Protein AF-A0A1J3DDV9-F1 (afdb_monomer_lite)

InterPro domains:
  IPR004938 Xyloglucan fucosyltransferase [PF03254] (4-200)
  IPR004938 Xyloglucan fucosyltransferase [PTHR31889] (2-200)

Radius of gyration: 23.09 Å; chains: 1; bounding box: 53×36×63 Å

Structure (mmCIF, N/CA/C/O backbone):
data_AF-A0A1J3DDV9-F1
#
_entry.id   AF-A0A1J3DDV9-F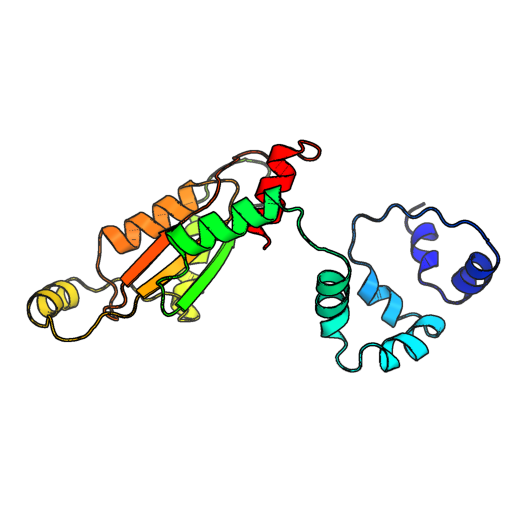1
#
loop_
_atom_site.group_PDB
_atom_site.id
_atom_site.type_symbol
_atom_site.label_atom_id
_atom_site.label_alt_id
_atom_site.label_comp_id
_atom_site.label_asym_id
_atom_site.label_entity_id
_atom_site.label_seq_id
_atom_site.pdbx_PDB_ins_code
_atom_site.Cartn_x
_atom_site.Cartn_y
_atom_site.Cartn_z
_atom_site.occupancy
_atom_site.B_iso_or_equiv
_atom_site.auth_seq_id
_atom_site.auth_comp_id
_atom_site.auth_asym_id
_atom_site.auth_atom_id
_atom_site.pdbx_PDB_model_num
ATOM 1 N N . SER A 1 1 ? 18.124 13.621 -23.750 1.00 63.47 1 SER A N 1
ATOM 2 C CA . SER A 1 1 ? 17.953 14.147 -22.378 1.00 63.47 1 SER A CA 1
ATOM 3 C C . SER A 1 1 ? 16.472 14.101 -21.987 1.00 63.47 1 SER A C 1
ATOM 5 O O . SER A 1 1 ? 15.700 14.882 -22.528 1.00 63.47 1 SER A O 1
ATOM 7 N N . ARG A 1 2 ? 16.054 13.144 -21.135 1.00 68.62 2 ARG A N 1
ATOM 8 C CA . ARG A 1 2 ? 14.674 12.778 -20.710 1.00 68.62 2 ARG A CA 1
ATOM 9 C C . ARG A 1 2 ? 13.653 12.424 -21.792 1.00 68.62 2 ARG A C 1
ATOM 11 O O . ARG A 1 2 ? 12.973 11.417 -21.635 1.00 68.62 2 ARG A O 1
ATOM 18 N N . ASP A 1 3 ? 13.518 13.206 -22.855 1.00 84.75 3 ASP A N 1
ATOM 19 C CA . ASP A 1 3 ? 12.598 12.876 -23.952 1.00 84.75 3 ASP A CA 1
ATOM 20 C C . ASP A 1 3 ? 13.176 11.795 -24.866 1.00 84.75 3 ASP A C 1
ATOM 22 O O . ASP A 1 3 ? 12.466 10.874 -25.254 1.00 84.75 3 ASP A O 1
ATOM 26 N N . GLU A 1 4 ? 14.490 11.822 -25.094 1.00 89.12 4 GLU A N 1
ATOM 27 C CA . GLU A 1 4 ? 15.205 10.728 -25.769 1.00 89.12 4 GLU A CA 1
ATOM 28 C C . GLU A 1 4 ? 15.085 9.402 -25.001 1.00 89.12 4 GLU A C 1
ATOM 30 O O . GLU A 1 4 ? 14.909 8.358 -25.614 1.00 89.12 4 GLU A O 1
ATOM 35 N N . ASP A 1 5 ? 15.087 9.428 -23.663 1.00 91.12 5 ASP A N 1
ATOM 36 C CA . ASP A 1 5 ? 14.955 8.208 -22.851 1.00 91.12 5 ASP A CA 1
ATOM 37 C C . ASP A 1 5 ? 13.562 7.570 -23.011 1.00 91.12 5 ASP A C 1
ATOM 39 O O . ASP A 1 5 ? 13.407 6.349 -22.950 1.00 91.12 5 ASP A O 1
ATOM 43 N N . LYS A 1 6 ? 12.530 8.387 -23.273 1.00 92.06 6 LYS A N 1
ATOM 44 C CA . LYS A 1 6 ? 11.162 7.909 -23.537 1.00 92.06 6 LYS A CA 1
ATOM 45 C C . LYS A 1 6 ? 11.039 7.207 -24.888 1.00 92.06 6 LYS A C 1
ATOM 47 O O . LYS A 1 6 ? 10.087 6.448 -25.067 1.00 92.06 6 LYS A O 1
ATOM 52 N N . MET A 1 7 ? 12.002 7.388 -25.796 1.00 93.75 7 MET A N 1
ATOM 53 C CA . MET A 1 7 ? 12.046 6.649 -27.061 1.00 93.75 7 MET A CA 1
ATOM 54 C C . MET A 1 7 ? 12.175 5.142 -26.831 1.00 93.75 7 MET A C 1
ATOM 56 O O . MET A 1 7 ? 11.760 4.372 -27.689 1.00 93.75 7 MET A O 1
ATOM 60 N N . PHE A 1 8 ? 12.605 4.700 -25.639 1.00 93.38 8 PHE A N 1
ATOM 61 C CA . PHE A 1 8 ? 12.508 3.300 -25.218 1.00 93.38 8 PHE A CA 1
ATOM 62 C C . PHE A 1 8 ? 11.114 2.703 -25.471 1.00 93.38 8 PHE A C 1
ATOM 64 O O . PHE A 1 8 ? 11.001 1.546 -25.853 1.00 93.38 8 PHE A O 1
ATOM 71 N N . PHE A 1 9 ? 10.030 3.463 -25.311 1.00 93.56 9 PHE A N 1
ATOM 72 C CA . PHE A 1 9 ? 8.678 2.931 -25.513 1.00 93.56 9 PHE A CA 1
ATOM 73 C C . PHE A 1 9 ? 8.248 2.874 -26.986 1.00 93.56 9 PHE A C 1
ATOM 75 O O . PHE A 1 9 ? 7.188 2.324 -27.286 1.00 93.56 9 PHE A O 1
ATOM 82 N N . CYS A 1 10 ? 9.053 3.383 -27.921 1.00 93.38 10 CYS A N 1
ATOM 83 C CA . CYS A 1 10 ? 8.751 3.395 -29.347 1.00 93.38 10 CYS A CA 1
ATOM 84 C C . CYS A 1 10 ? 9.171 2.088 -30.039 1.00 93.38 10 CYS A C 1
ATOM 86 O O . CYS A 1 10 ? 10.224 1.513 -29.773 1.00 93.38 10 CYS A O 1
ATOM 88 N N . GLN A 1 11 ? 8.356 1.623 -30.990 1.00 92.62 11 GLN A N 1
ATOM 89 C CA . GLN A 1 11 ? 8.608 0.383 -31.737 1.00 92.62 11 GLN A CA 1
ATOM 90 C C . GLN A 1 11 ? 9.930 0.409 -32.527 1.00 92.62 11 GLN A C 1
ATOM 92 O O . GLN A 1 11 ? 10.633 -0.602 -32.607 1.00 92.62 11 GLN A O 1
ATOM 97 N N . ARG A 1 12 ? 10.272 1.565 -33.112 1.00 92.69 12 ARG A N 1
ATOM 98 C CA . ARG A 1 12 ? 11.500 1.745 -33.899 1.00 92.69 12 ARG A CA 1
ATOM 99 C C . ARG A 1 12 ? 12.739 1.495 -33.042 1.00 92.69 12 ARG A C 1
ATOM 101 O O . ARG A 1 12 ? 13.601 0.714 -33.429 1.00 92.69 12 ARG A O 1
ATOM 108 N N . ASP A 1 13 ? 12.795 2.124 -31.880 1.00 93.44 13 ASP A N 1
ATOM 109 C CA . ASP A 1 13 ? 13.915 2.044 -30.950 1.00 93.44 13 ASP A CA 1
ATOM 110 C C . ASP A 1 13 ? 14.010 0.659 -30.307 1.00 93.44 13 ASP A C 1
ATOM 112 O O . ASP A 1 13 ? 15.106 0.115 -30.204 1.00 93.44 13 ASP A O 1
ATOM 116 N N . GLN A 1 14 ? 12.876 0.016 -30.001 1.00 93.94 14 GLN A N 1
ATOM 117 C CA . GLN A 1 14 ? 12.863 -1.382 -29.550 1.00 93.94 14 GLN A CA 1
ATOM 118 C C . GLN A 1 14 ? 13.528 -2.333 -30.554 1.00 93.94 14 GLN A C 1
ATOM 120 O O . GLN A 1 14 ? 14.259 -3.231 -30.153 1.00 93.94 14 GLN A O 1
ATOM 125 N N . SER A 1 15 ? 13.379 -2.088 -31.859 1.00 92.50 15 SER A N 1
ATOM 126 C CA . SER A 1 15 ? 14.035 -2.896 -32.903 1.00 92.50 15 SER A CA 1
ATOM 127 C C . SER A 1 15 ? 15.562 -2.715 -32.950 1.00 92.50 15 SER A C 1
ATOM 129 O O . SER A 1 15 ? 16.274 -3.552 -33.509 1.00 92.50 15 SER A O 1
ATOM 131 N N . LEU A 1 16 ? 16.079 -1.603 -32.416 1.00 92.94 16 LEU A N 1
ATOM 132 C CA . LEU A 1 16 ? 17.517 -1.371 -32.250 1.00 92.94 16 LEU A CA 1
ATOM 133 C C . LEU A 1 16 ? 18.016 -2.000 -30.947 1.00 92.94 16 LEU A C 1
ATOM 135 O O . LEU A 1 16 ? 19.055 -2.656 -30.949 1.00 92.94 16 LEU A O 1
ATOM 139 N N . ILE A 1 17 ? 17.250 -1.830 -29.867 1.00 93.81 17 ILE A N 1
ATOM 140 C CA . ILE A 1 17 ? 17.526 -2.379 -28.535 1.00 93.81 17 ILE A CA 1
ATOM 141 C C . ILE A 1 17 ? 17.600 -3.911 -28.574 1.00 93.81 17 ILE A C 1
ATOM 143 O O . ILE A 1 17 ? 18.504 -4.477 -27.971 1.00 93.81 17 ILE A O 1
ATOM 147 N N . ASP A 1 18 ? 16.727 -4.572 -29.339 1.00 92.62 18 ASP A N 1
ATOM 148 C CA . ASP A 1 18 ? 16.681 -6.038 -29.493 1.00 92.62 18 ASP A CA 1
ATOM 149 C C . ASP A 1 18 ? 17.990 -6.645 -30.041 1.00 92.62 18 ASP A C 1
ATOM 151 O O . ASP A 1 18 ? 18.293 -7.817 -29.836 1.00 92.62 18 ASP A O 1
ATOM 155 N N . LYS A 1 19 ? 18.824 -5.834 -30.705 1.00 96.31 19 LYS A N 1
ATOM 156 C CA . LYS A 1 19 ? 20.130 -6.258 -31.237 1.00 96.31 19 LYS A CA 1
ATOM 157 C C . LYS A 1 19 ? 21.261 -6.146 -30.215 1.00 96.31 19 LYS A C 1
ATOM 159 O O . LYS A 1 19 ? 22.381 -6.571 -30.497 1.00 96.31 19 LYS A O 1
ATOM 164 N N . VAL A 1 20 ? 21.003 -5.532 -29.061 1.00 95.75 20 VAL A N 1
ATOM 165 C CA . VAL A 1 20 ? 21.999 -5.300 -28.016 1.00 95.75 20 VAL A CA 1
ATOM 166 C C . VAL A 1 20 ? 21.927 -6.442 -26.996 1.00 95.75 20 VAL A C 1
ATOM 168 O O . VAL A 1 20 ? 20.897 -6.618 -26.352 1.00 95.75 20 VAL A O 1
ATOM 171 N N . PRO A 1 21 ? 23.015 -7.203 -26.782 1.00 96.38 21 PRO A N 1
ATOM 172 C CA . PRO A 1 21 ? 22.985 -8.376 -25.905 1.00 96.38 21 PRO A CA 1
ATOM 173 C C . PRO A 1 21 ? 22.909 -8.040 -24.407 1.00 96.38 21 PRO A C 1
ATOM 175 O O . PRO A 1 21 ? 22.510 -8.885 -23.611 1.00 96.38 21 PRO A O 1
ATOM 178 N N . TRP A 1 22 ? 23.301 -6.826 -24.006 1.00 96.44 22 TRP A N 1
ATOM 179 C CA . TRP A 1 22 ? 23.346 -6.403 -22.606 1.00 96.44 22 TRP A CA 1
ATOM 180 C C . TRP A 1 22 ? 22.585 -5.097 -22.408 1.00 96.44 22 TRP A C 1
ATOM 182 O O . TRP A 1 22 ? 22.984 -4.053 -22.922 1.00 96.44 22 TRP A O 1
ATOM 192 N N . LEU A 1 23 ? 21.519 -5.151 -21.612 1.00 95.38 23 LEU A N 1
ATOM 193 C CA . LEU A 1 23 ? 20.723 -3.988 -21.237 1.00 95.38 23 LEU A CA 1
ATOM 194 C C . LEU A 1 23 ? 20.861 -3.731 -19.739 1.00 95.38 23 LEU A C 1
ATOM 196 O O . LEU A 1 23 ? 20.596 -4.606 -18.917 1.00 95.38 23 LEU A O 1
ATOM 200 N N . ILE A 1 24 ? 21.256 -2.510 -19.384 1.00 95.38 24 ILE A N 1
ATOM 201 C CA . ILE A 1 24 ? 21.311 -2.042 -17.999 1.00 95.38 24 ILE A CA 1
ATOM 202 C C . ILE A 1 24 ? 20.174 -1.045 -17.814 1.00 95.38 24 ILE A C 1
ATOM 204 O O . ILE A 1 24 ? 20.138 -0.007 -18.470 1.00 95.38 24 ILE A O 1
ATOM 208 N N . ILE A 1 25 ? 19.242 -1.357 -16.916 1.00 93.25 25 ILE A N 1
ATOM 209 C CA . ILE A 1 25 ? 18.034 -0.558 -16.691 1.00 93.25 25 ILE A CA 1
ATOM 210 C C . ILE A 1 25 ? 18.066 -0.019 -15.260 1.00 93.25 25 ILE A C 1
ATOM 212 O O . ILE A 1 25 ? 18.339 -0.759 -14.316 1.00 93.25 25 ILE A O 1
ATOM 216 N N . LYS A 1 26 ? 17.768 1.274 -15.083 1.00 94.25 26 LYS A N 1
ATOM 217 C CA . LYS A 1 26 ? 17.679 1.930 -13.767 1.00 94.25 26 LYS A CA 1
ATOM 218 C C . LYS A 1 26 ? 16.368 2.719 -13.631 1.00 94.25 26 LYS A C 1
ATOM 220 O O . LYS A 1 26 ? 16.394 3.950 -13.648 1.00 94.25 26 LYS A O 1
ATOM 225 N N . PRO A 1 27 ? 15.213 2.040 -13.532 1.00 92.38 27 PRO A N 1
ATOM 226 C CA . PRO A 1 27 ? 13.924 2.697 -13.388 1.00 92.38 27 PRO A CA 1
ATOM 227 C C . PRO A 1 27 ? 13.593 2.929 -11.906 1.00 92.38 27 PRO A C 1
ATOM 229 O O . PRO A 1 27 ? 13.980 2.154 -11.035 1.00 92.38 27 PRO A O 1
ATOM 232 N N . ASN A 1 28 ? 12.822 3.975 -11.622 1.00 93.00 28 ASN A N 1
ATOM 233 C CA . ASN A 1 28 ? 12.173 4.203 -10.325 1.00 93.00 28 ASN A CA 1
ATOM 234 C C . ASN A 1 28 ? 10.650 4.379 -10.474 1.00 93.00 28 ASN A C 1
ATOM 236 O O . ASN A 1 28 ? 10.010 5.008 -9.635 1.00 93.00 28 ASN A O 1
ATOM 240 N N . VAL A 1 29 ? 10.083 3.855 -11.566 1.00 94.44 29 VAL A N 1
ATOM 241 C CA . VAL A 1 29 ? 8.670 3.989 -11.940 1.00 94.44 29 VAL A CA 1
ATOM 242 C C . VAL A 1 29 ? 8.091 2.644 -12.369 1.00 94.44 29 VAL A C 1
ATOM 244 O O . VAL A 1 29 ? 8.797 1.802 -12.925 1.00 94.44 29 VAL A O 1
ATOM 247 N N . TYR A 1 30 ? 6.786 2.466 -12.169 1.00 95.69 30 TYR A N 1
ATOM 248 C CA . TYR A 1 30 ? 6.039 1.342 -12.726 1.00 95.69 30 TYR A CA 1
ATOM 249 C C . TYR A 1 30 ? 5.656 1.642 -14.185 1.00 95.69 30 TYR A C 1
ATOM 251 O O . TYR A 1 30 ? 4.622 2.244 -14.461 1.00 95.69 30 TYR A O 1
ATOM 259 N N . PHE A 1 31 ? 6.521 1.259 -15.130 1.00 95.69 31 PHE A N 1
ATOM 260 C CA . PHE A 1 31 ? 6.375 1.599 -16.556 1.00 95.69 31 PHE A CA 1
ATOM 261 C C . PHE A 1 31 ? 5.595 0.572 -17.392 1.00 95.69 31 PHE A C 1
ATOM 263 O O . PHE A 1 31 ? 5.458 0.748 -18.603 1.00 95.69 31 PHE A O 1
ATOM 270 N N . VAL A 1 32 ? 5.061 -0.486 -16.772 1.0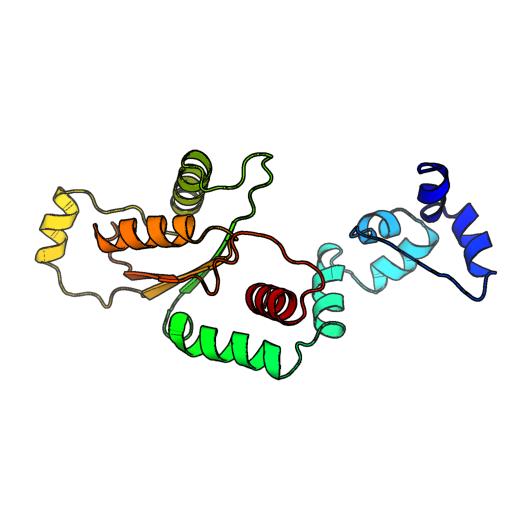0 96.00 32 VAL A N 1
ATOM 271 C CA . VAL A 1 32 ? 4.256 -1.515 -17.454 1.00 96.00 32 VAL A CA 1
ATOM 272 C C . VAL A 1 32 ? 3.118 -0.923 -18.297 1.00 96.00 32 VAL A C 1
ATOM 274 O O . VAL A 1 32 ? 2.970 -1.376 -19.431 1.00 96.00 32 VAL A O 1
ATOM 277 N N . PRO A 1 33 ? 2.348 0.094 -17.842 1.00 95.56 33 PRO A N 1
ATOM 278 C CA . PRO A 1 33 ? 1.283 0.679 -18.661 1.00 95.56 33 PRO A CA 1
ATOM 279 C C . PRO A 1 33 ? 1.769 1.186 -20.025 1.00 95.56 33 PRO A C 1
ATOM 281 O O . PRO A 1 33 ? 1.099 0.976 -21.030 1.00 95.56 33 PRO A O 1
ATOM 284 N N . SER A 1 34 ? 2.965 1.776 -20.091 1.00 95.00 34 SER A N 1
ATOM 285 C CA . SER A 1 34 ? 3.547 2.269 -21.345 1.00 95.00 34 SER A CA 1
ATOM 286 C C . SER A 1 34 ? 3.944 1.141 -22.300 1.00 95.00 34 SER A C 1
ATOM 288 O O . SER A 1 34 ? 3.933 1.340 -23.512 1.00 95.00 34 SER A O 1
ATOM 290 N N . LEU A 1 35 ? 4.249 -0.058 -21.787 1.00 95.19 35 LEU A N 1
ATOM 291 C CA . LEU A 1 35 ? 4.548 -1.221 -22.629 1.00 95.19 35 LEU A CA 1
ATOM 292 C C . LEU A 1 35 ? 3.318 -1.676 -23.422 1.00 95.19 35 LEU A C 1
ATOM 294 O O . LEU A 1 35 ? 3.460 -2.111 -24.560 1.00 95.19 35 LEU A O 1
ATOM 298 N N . TRP A 1 36 ? 2.112 -1.516 -22.868 1.00 95.19 36 TRP A N 1
ATOM 299 C CA . TRP A 1 36 ? 0.862 -1.846 -23.563 1.00 95.19 36 TRP A CA 1
ATOM 300 C C . TRP A 1 36 ? 0.591 -0.963 -24.785 1.00 95.19 36 TRP A C 1
ATOM 302 O O . TRP A 1 36 ? -0.178 -1.363 -25.655 1.00 95.19 36 TRP A O 1
ATOM 312 N N . LEU A 1 37 ? 1.208 0.220 -24.860 1.00 93.81 37 LEU A N 1
ATOM 313 C CA . LEU A 1 37 ? 1.062 1.144 -25.988 1.00 93.81 37 LEU A CA 1
ATOM 314 C C . LEU A 1 37 ? 2.005 0.812 -27.152 1.00 93.81 37 LEU A C 1
ATOM 316 O O . LEU A 1 37 ? 1.842 1.350 -28.245 1.00 93.81 37 LEU A O 1
ATOM 320 N N . ASN A 1 38 ? 2.985 -0.068 -26.936 1.00 93.81 38 ASN A N 1
ATOM 321 C CA . ASN A 1 38 ? 3.902 -0.498 -27.979 1.00 93.81 38 ASN A CA 1
ATOM 322 C C . ASN A 1 38 ? 3.325 -1.723 -28.719 1.00 93.81 38 ASN A C 1
ATOM 324 O O . ASN A 1 38 ? 3.136 -2.770 -28.089 1.00 93.81 38 ASN A O 1
ATOM 328 N N . PRO A 1 39 ? 3.093 -1.648 -30.046 1.00 90.56 39 PRO A N 1
ATOM 329 C CA . PRO A 1 39 ? 2.517 -2.752 -30.818 1.00 90.56 39 PRO A CA 1
ATOM 330 C C . PRO A 1 39 ? 3.293 -4.071 -30.708 1.00 90.56 39 PRO A C 1
ATOM 332 O O . PRO A 1 39 ? 2.680 -5.138 -30.706 1.00 90.56 39 PRO A O 1
ATOM 335 N N . THR A 1 40 ? 4.623 -4.006 -30.570 1.00 88.50 40 THR A N 1
ATOM 336 C CA . THR A 1 40 ? 5.485 -5.187 -30.420 1.00 88.50 40 THR A CA 1
ATOM 337 C C . THR A 1 40 ? 5.150 -5.965 -29.149 1.00 88.50 40 THR A C 1
ATOM 339 O O . THR A 1 40 ? 5.036 -7.188 -29.181 1.00 88.50 40 THR A O 1
ATOM 342 N N . PHE A 1 41 ? 4.953 -5.271 -28.027 1.00 94.56 41 PHE A N 1
ATOM 343 C CA . PHE A 1 41 ? 4.663 -5.911 -26.742 1.00 94.56 41 PHE A CA 1
ATOM 344 C C . PHE A 1 41 ? 3.186 -6.253 -26.579 1.00 94.56 41 PHE A C 1
ATOM 346 O O . PHE A 1 41 ? 2.857 -7.287 -25.997 1.00 94.56 41 PHE A O 1
ATOM 353 N N . TYR A 1 42 ? 2.295 -5.421 -27.122 1.00 93.81 42 TYR A N 1
ATOM 354 C CA . TYR A 1 42 ? 0.849 -5.584 -27.000 1.00 93.81 42 TYR A CA 1
ATOM 355 C C . TYR A 1 42 ? 0.369 -6.991 -27.390 1.00 93.81 42 TYR A C 1
ATOM 357 O O . TYR A 1 42 ? -0.390 -7.615 -26.647 1.00 93.81 42 TYR A O 1
ATOM 365 N N . ALA A 1 43 ? 0.861 -7.525 -28.516 1.00 91.94 43 ALA A N 1
ATOM 366 C CA . ALA A 1 43 ? 0.461 -8.837 -29.032 1.00 91.94 43 ALA A CA 1
ATOM 367 C C . ALA A 1 43 ? 0.785 -10.005 -28.078 1.00 91.94 43 ALA A C 1
ATOM 369 O O . ALA A 1 43 ? 0.116 -11.041 -28.116 1.00 91.94 43 ALA A O 1
ATOM 370 N N . VAL A 1 44 ? 1.803 -9.844 -27.229 1.00 95.06 44 VAL A N 1
ATOM 371 C CA . VAL A 1 44 ? 2.200 -10.830 -26.215 1.00 95.06 44 VAL A CA 1
ATOM 372 C C . VAL A 1 44 ? 1.476 -10.559 -24.898 1.00 95.06 44 VAL A C 1
ATOM 374 O O . VAL A 1 44 ? 0.904 -11.477 -24.313 1.00 95.06 44 VAL A O 1
ATOM 377 N N . LEU A 1 45 ? 1.440 -9.299 -24.456 1.00 96.56 45 LEU A N 1
ATOM 378 C CA . LEU A 1 45 ? 0.828 -8.901 -23.187 1.00 96.56 45 LEU A CA 1
ATOM 379 C C . LEU A 1 45 ? -0.657 -9.266 -23.116 1.00 96.56 45 LEU A C 1
ATOM 381 O O . LEU A 1 45 ? -1.100 -9.752 -22.081 1.00 96.56 45 LEU A O 1
ATOM 385 N N . ILE A 1 46 ? -1.407 -9.127 -24.214 1.00 96.31 46 ILE A N 1
ATOM 386 C CA . ILE A 1 46 ? -2.834 -9.486 -24.244 1.00 96.31 46 ILE A CA 1
ATOM 387 C C . ILE A 1 46 ? -3.081 -10.991 -24.061 1.00 96.31 46 ILE A C 1
ATOM 389 O O . ILE A 1 46 ? -4.134 -11.391 -23.574 1.00 96.31 46 ILE A O 1
ATOM 393 N N . LYS A 1 47 ? -2.107 -11.831 -24.437 1.00 96.38 47 LYS A N 1
ATOM 394 C CA . LYS A 1 47 ? -2.175 -13.286 -24.245 1.00 96.38 47 LYS A CA 1
ATOM 395 C C . LYS A 1 47 ? -1.772 -13.681 -22.828 1.00 96.38 47 LYS A C 1
ATOM 397 O O . LYS A 1 47 ? -2.373 -14.586 -22.264 1.00 96.38 47 LYS A O 1
ATOM 402 N N . LEU A 1 48 ? -0.758 -13.014 -22.271 1.00 97.25 48 LEU A N 1
ATOM 403 C CA . LEU A 1 48 ? -0.270 -13.272 -20.913 1.00 97.25 48 LEU A CA 1
ATOM 404 C C . LEU A 1 48 ? -1.241 -12.772 -19.839 1.00 97.25 48 LEU A C 1
ATOM 406 O O . LEU A 1 48 ? -1.421 -13.434 -18.822 1.00 97.25 48 LEU A O 1
ATOM 410 N N . PHE A 1 49 ? -1.865 -11.617 -20.070 1.00 97.50 49 PHE A N 1
ATOM 411 C CA . PHE A 1 49 ? -2.731 -10.943 -19.107 1.00 97.50 49 PHE A CA 1
ATOM 412 C C . PHE A 1 49 ? -4.068 -10.570 -19.761 1.00 97.50 49 PHE A C 1
ATOM 414 O O . PHE A 1 49 ? -4.260 -9.418 -20.161 1.00 97.50 49 PHE A O 1
ATOM 421 N N . PRO A 1 50 ? -5.015 -11.524 -19.871 1.00 95.44 50 PRO A N 1
ATOM 422 C CA . PRO A 1 50 ? -6.356 -11.239 -20.386 1.00 95.44 50 PRO A CA 1
ATOM 423 C C . PRO A 1 50 ? -7.068 -10.138 -19.584 1.00 95.44 50 PRO A C 1
ATOM 425 O O . PRO A 1 50 ? -7.763 -9.297 -20.151 1.00 95.44 50 PRO A O 1
ATOM 428 N N . GLN A 1 51 ? -6.837 -10.119 -18.268 1.00 95.94 51 GLN A N 1
ATOM 429 C CA . GLN A 1 51 ? -7.217 -9.043 -17.354 1.00 95.94 51 GLN A CA 1
ATOM 430 C C . GLN A 1 51 ? -6.027 -8.087 -17.192 1.00 95.94 51 GLN A C 1
ATOM 432 O O . GLN A 1 51 ? -5.053 -8.403 -16.503 1.00 95.94 51 GLN A O 1
ATOM 437 N N . LYS A 1 52 ? -6.065 -6.928 -17.857 1.00 92.56 52 LYS A N 1
ATOM 438 C CA . LYS A 1 52 ? -4.910 -6.012 -17.999 1.00 92.56 52 LYS A CA 1
ATOM 439 C C . LYS A 1 52 ? -4.418 -5.446 -16.665 1.00 92.56 52 LYS A C 1
ATOM 441 O O . LYS A 1 52 ? -3.247 -5.105 -16.521 1.00 92.56 52 LYS A O 1
ATOM 446 N N . GLU A 1 53 ? -5.307 -5.357 -15.692 1.00 94.56 53 GLU A N 1
ATOM 447 C CA . GLU A 1 53 ? -5.077 -4.878 -14.334 1.00 94.56 53 GLU A CA 1
ATOM 448 C C . GLU A 1 53 ? -4.313 -5.879 -13.449 1.00 94.56 53 GLU A C 1
ATOM 450 O O . GLU A 1 53 ? -3.815 -5.509 -12.387 1.00 94.56 53 GLU A O 1
ATOM 455 N N . THR A 1 54 ? -4.141 -7.130 -13.890 1.00 97.06 54 THR A N 1
ATOM 456 C CA . THR A 1 54 ? -3.543 -8.199 -13.066 1.00 97.06 54 THR A CA 1
ATOM 457 C C . THR A 1 54 ? -2.026 -8.325 -13.183 1.00 97.06 54 THR A C 1
ATOM 459 O O . THR A 1 54 ? -1.430 -9.137 -12.475 1.00 97.06 54 THR A O 1
ATOM 462 N N . VAL A 1 55 ? -1.368 -7.524 -14.033 1.00 98.00 55 VAL A N 1
ATOM 463 C CA . VAL A 1 55 ? 0.071 -7.679 -14.320 1.00 98.00 55 VAL A CA 1
ATOM 464 C C . VAL A 1 55 ? 0.912 -7.632 -13.044 1.00 98.00 55 VAL A C 1
ATOM 466 O O . VAL A 1 55 ? 1.659 -8.568 -12.760 1.00 98.00 55 VAL A O 1
ATOM 469 N N . PHE A 1 56 ? 0.769 -6.570 -12.243 1.00 97.81 56 PHE A N 1
ATOM 470 C CA . PHE A 1 56 ? 1.516 -6.453 -10.990 1.00 97.81 56 PHE A CA 1
ATOM 471 C C . PHE A 1 56 ? 1.075 -7.513 -9.981 1.00 97.81 56 PHE A C 1
ATOM 473 O O . PHE A 1 56 ? 1.926 -8.132 -9.358 1.00 97.81 56 PHE A O 1
ATOM 480 N N . HIS A 1 57 ? -0.229 -7.780 -9.868 1.00 97.81 57 HIS A N 1
ATOM 481 C CA . HIS A 1 57 ? -0.757 -8.782 -8.943 1.00 97.81 57 HIS A CA 1
ATOM 482 C C . HIS A 1 57 ? -0.131 -10.170 -9.166 1.00 97.81 57 HIS A C 1
ATOM 484 O O . HIS A 1 57 ? 0.324 -10.801 -8.214 1.00 97.81 57 HIS A O 1
ATOM 490 N N . HIS A 1 58 ? -0.062 -10.639 -10.414 1.00 98.12 58 HIS A N 1
ATOM 491 C CA . HIS A 1 58 ? 0.520 -11.941 -10.734 1.00 98.12 58 HIS A CA 1
ATOM 492 C C . HIS A 1 58 ? 2.044 -11.945 -10.620 1.00 98.12 58 HIS A C 1
ATOM 494 O O . HIS A 1 58 ? 2.607 -12.824 -9.966 1.00 98.12 58 HIS A O 1
ATOM 500 N N . LEU A 1 59 ? 2.722 -10.961 -11.218 1.00 98.19 59 LEU A N 1
ATOM 501 C CA . LEU A 1 59 ? 4.184 -10.939 -11.237 1.00 98.19 59 LEU A CA 1
ATOM 502 C C . LEU A 1 59 ? 4.778 -10.675 -9.853 1.00 98.19 59 LEU A C 1
ATOM 504 O O . LEU A 1 59 ? 5.761 -11.312 -9.491 1.00 98.19 59 LEU A O 1
ATOM 508 N N . ALA A 1 60 ? 4.182 -9.789 -9.051 1.00 97.50 60 ALA A N 1
ATOM 509 C CA . ALA A 1 60 ? 4.673 -9.501 -7.707 1.00 97.50 60 ALA A CA 1
ATOM 510 C C . ALA A 1 60 ? 4.596 -10.737 -6.803 1.00 97.50 60 ALA A C 1
ATOM 512 O O . ALA A 1 60 ? 5.563 -11.035 -6.111 1.00 97.50 60 ALA A O 1
ATOM 513 N N . ARG A 1 61 ? 3.495 -11.498 -6.866 1.00 97.56 61 ARG A N 1
ATOM 514 C CA . ARG A 1 61 ? 3.319 -12.743 -6.095 1.00 97.56 61 ARG A CA 1
ATOM 515 C C . ARG A 1 61 ? 4.254 -13.870 -6.532 1.00 97.56 61 ARG A C 1
ATOM 517 O O . ARG A 1 61 ? 4.502 -14.774 -5.743 1.00 97.56 61 ARG A O 1
ATOM 524 N N . TYR A 1 62 ? 4.722 -13.836 -7.778 1.00 98.12 62 TYR A N 1
ATOM 525 C CA . TYR A 1 62 ? 5.692 -14.792 -8.308 1.00 98.12 62 TYR A CA 1
ATOM 526 C C . TYR A 1 62 ? 7.144 -14.403 -7.985 1.00 98.12 62 TYR A C 1
ATOM 528 O O . TYR A 1 62 ? 7.983 -15.268 -7.767 1.00 98.12 62 TYR A O 1
ATOM 536 N N . LEU A 1 63 ? 7.462 -13.105 -7.995 1.00 98.38 63 LEU A N 1
ATOM 537 C CA . LEU A 1 63 ? 8.836 -12.614 -7.856 1.00 98.38 63 LEU A CA 1
ATOM 538 C C . LEU A 1 63 ? 9.228 -12.318 -6.410 1.00 98.38 63 LEU A C 1
ATOM 540 O O . LEU A 1 63 ? 10.376 -12.538 -6.023 1.00 98.38 63 LEU A O 1
ATOM 544 N N . PHE A 1 64 ? 8.311 -11.758 -5.624 1.00 98.06 64 PHE A N 1
ATOM 545 C CA . PHE A 1 64 ? 8.619 -11.276 -4.288 1.00 98.06 64 PHE A CA 1
ATOM 546 C C . PHE A 1 64 ? 8.151 -12.291 -3.260 1.00 98.06 64 PHE A C 1
ATOM 548 O O . PHE A 1 64 ? 6.958 -12.503 -3.076 1.00 98.06 64 PHE A O 1
ATOM 555 N N . HIS A 1 65 ? 9.116 -12.873 -2.556 1.00 98.12 65 HIS A N 1
ATOM 556 C CA . HIS A 1 65 ? 8.875 -13.712 -1.394 1.00 98.12 65 HIS A CA 1
ATOM 557 C C . HIS A 1 65 ? 9.709 -13.174 -0.230 1.00 98.12 65 HIS A C 1
ATOM 559 O O . HIS A 1 65 ? 10.925 -12.998 -0.381 1.00 98.12 65 HIS A O 1
ATOM 565 N N . PRO A 1 66 ? 9.090 -12.863 0.921 1.00 98.06 66 PRO A N 1
ATOM 566 C CA . PRO A 1 66 ? 9.814 -12.310 2.048 1.00 98.06 66 PRO A CA 1
ATOM 567 C C . PRO A 1 66 ? 10.765 -13.366 2.617 1.00 98.06 66 PRO A C 1
ATOM 569 O O . PRO A 1 66 ? 10.470 -14.559 2.650 1.00 98.06 66 PRO A O 1
ATOM 572 N N . THR A 1 67 ? 11.919 -12.922 3.111 1.00 98.38 67 THR A N 1
ATOM 573 C CA . THR A 1 67 ? 12.817 -13.806 3.869 1.00 98.38 67 THR A CA 1
ATOM 574 C C . THR A 1 67 ? 12.161 -14.213 5.189 1.00 98.38 67 THR A C 1
ATOM 576 O O . THR A 1 67 ? 11.313 -13.488 5.710 1.00 98.38 67 THR A O 1
ATOM 579 N N . ASN A 1 68 ? 12.612 -15.314 5.799 1.00 98.50 68 ASN A N 1
ATOM 580 C CA . ASN A 1 68 ? 12.085 -15.792 7.087 1.00 98.50 68 ASN A CA 1
ATOM 581 C C . ASN A 1 68 ? 12.073 -14.715 8.183 1.00 98.50 68 ASN A C 1
ATOM 583 O O . ASN A 1 68 ? 11.180 -14.698 9.025 1.00 98.50 68 ASN A O 1
ATOM 587 N N . GLN A 1 69 ? 13.048 -13.801 8.172 1.00 98.19 69 GLN A N 1
ATOM 588 C CA . GLN A 1 69 ? 13.104 -12.702 9.133 1.00 98.19 69 GLN A CA 1
ATOM 589 C C . GLN A 1 69 ? 11.903 -11.755 8.980 1.00 98.19 69 GLN A C 1
ATOM 591 O O . GLN A 1 69 ? 11.265 -11.423 9.977 1.00 98.19 69 GLN A O 1
ATOM 596 N N . VAL A 1 70 ? 11.592 -11.349 7.745 1.00 98.50 70 VAL A N 1
ATOM 597 C CA . VAL A 1 70 ? 10.453 -10.472 7.420 1.00 98.50 70 VAL A CA 1
ATOM 598 C C . VAL A 1 70 ? 9.144 -11.222 7.631 1.00 98.50 70 VAL A C 1
ATOM 600 O O . VAL A 1 70 ? 8.252 -10.721 8.305 1.00 98.50 70 VAL A O 1
ATOM 603 N N . TRP A 1 71 ? 9.058 -12.464 7.155 1.00 98.69 71 TRP A N 1
ATOM 604 C CA . TRP A 1 71 ? 7.873 -13.298 7.343 1.00 98.69 71 TRP A CA 1
ATOM 605 C C . TRP A 1 71 ? 7.551 -13.531 8.823 1.00 98.69 71 TRP A C 1
ATOM 607 O O . TRP A 1 71 ? 6.393 -13.494 9.232 1.00 98.69 71 TRP A O 1
ATOM 617 N N . GLY A 1 72 ? 8.578 -13.681 9.663 1.00 98.56 72 GLY A N 1
ATOM 618 C CA . GLY A 1 72 ? 8.418 -13.732 11.112 1.00 98.56 72 GLY A CA 1
ATOM 619 C C . GLY A 1 72 ? 7.810 -12.454 11.700 1.00 98.56 72 GLY A C 1
ATOM 620 O O . GLY A 1 72 ? 7.061 -12.540 12.666 1.00 98.56 72 GLY A O 1
ATOM 621 N N . MET A 1 73 ? 8.117 -11.272 11.152 1.00 98.44 73 MET A N 1
ATOM 622 C CA . MET A 1 73 ? 7.485 -10.012 11.577 1.00 98.44 73 MET A CA 1
ATOM 623 C C . MET A 1 73 ? 6.000 -9.993 11.202 1.00 98.44 73 MET A C 1
ATOM 625 O O . MET A 1 73 ? 5.173 -9.777 12.085 1.00 98.44 73 MET A O 1
ATOM 629 N N . VAL A 1 74 ? 5.684 -10.301 9.938 1.00 98.62 74 VAL A N 1
ATOM 630 C CA . VAL A 1 74 ? 4.311 -10.359 9.401 1.00 98.62 74 VAL A CA 1
ATOM 631 C C . VAL A 1 74 ? 3.448 -11.301 10.241 1.00 98.62 74 VAL A C 1
ATOM 633 O O . VAL A 1 74 ? 2.446 -10.901 10.825 1.00 98.62 74 VAL A O 1
ATOM 636 N N . THR A 1 75 ? 3.885 -12.554 10.376 1.00 98.56 75 THR A N 1
ATOM 637 C CA . THR A 1 75 ? 3.134 -13.602 11.087 1.00 98.56 75 THR A CA 1
ATOM 638 C C . THR A 1 75 ? 2.927 -13.294 12.564 1.00 98.56 75 THR A C 1
ATOM 640 O O . THR A 1 75 ? 1.810 -13.433 13.059 1.00 98.56 75 THR A O 1
ATOM 643 N N . ARG A 1 76 ? 3.961 -12.839 13.285 1.00 98.44 76 ARG A N 1
ATOM 644 C CA . ARG A 1 76 ? 3.806 -12.471 14.702 1.00 98.44 76 ARG A CA 1
ATOM 645 C C . ARG A 1 76 ? 2.816 -11.328 14.881 1.00 98.44 76 ARG A C 1
ATOM 647 O O . ARG A 1 76 ? 1.991 -11.404 15.786 1.00 98.44 76 ARG A O 1
ATOM 654 N N . TYR A 1 77 ? 2.890 -10.302 14.032 1.00 98.38 77 TYR A N 1
ATOM 655 C CA . TYR A 1 77 ? 1.979 -9.165 14.118 1.00 98.38 77 TYR A CA 1
ATOM 656 C C . TYR A 1 77 ? 0.540 -9.579 13.801 1.00 98.38 77 TYR A C 1
ATOM 658 O O . TYR A 1 77 ? -0.367 -9.311 14.587 1.00 98.38 77 TYR A O 1
ATOM 666 N N . TYR A 1 78 ? 0.347 -10.317 12.704 1.00 98.56 78 TYR A N 1
ATOM 667 C CA . TYR A 1 78 ? -0.955 -10.843 12.307 1.00 98.56 78 TYR A CA 1
ATOM 668 C C . TYR A 1 78 ? -1.593 -11.672 13.426 1.00 98.56 78 TYR A C 1
ATOM 670 O O . TYR A 1 78 ? -2.734 -11.424 13.811 1.00 98.56 78 TYR A O 1
ATOM 678 N N . HIS A 1 79 ? -0.858 -12.623 14.006 1.00 98.31 79 HIS A N 1
ATOM 679 C CA . HIS A 1 79 ? -1.392 -13.458 15.081 1.00 98.31 79 HIS A CA 1
ATOM 680 C C . HIS A 1 79 ? -1.711 -12.665 16.353 1.00 98.31 79 HIS A C 1
ATOM 682 O O . HIS A 1 79 ? -2.725 -12.942 16.991 1.00 98.31 79 HIS A O 1
ATOM 688 N N . ALA A 1 80 ? -0.889 -11.675 16.705 1.00 97.81 80 ALA A N 1
ATOM 689 C CA . ALA A 1 80 ? -1.087 -10.877 17.910 1.00 97.81 80 ALA A CA 1
ATOM 690 C C . ALA A 1 80 ? -2.250 -9.876 17.801 1.00 97.81 80 ALA A C 1
ATOM 692 O O . ALA A 1 80 ? -2.935 -9.664 18.799 1.00 97.81 80 ALA A O 1
ATOM 693 N N . HIS A 1 81 ? -2.471 -9.280 16.623 1.00 97.25 81 HIS A N 1
ATOM 694 C CA . HIS A 1 81 ? -3.354 -8.113 16.475 1.00 97.25 81 HIS A CA 1
ATOM 695 C C . HIS A 1 81 ? -4.520 -8.296 15.502 1.00 97.25 81 HIS A C 1
ATOM 697 O O . HIS A 1 81 ? -5.532 -7.626 15.653 1.00 97.25 81 HIS A O 1
ATOM 703 N N . LEU A 1 82 ? -4.402 -9.172 14.499 1.00 97.88 82 LEU A N 1
ATOM 704 C CA . LEU A 1 82 ? -5.363 -9.222 13.386 1.00 97.88 82 LEU A CA 1
ATOM 705 C C . LEU A 1 82 ? -6.152 -10.536 13.334 1.00 97.88 82 LEU A C 1
ATOM 707 O O . LEU A 1 82 ? -7.304 -10.552 12.921 1.00 97.88 82 LEU A O 1
ATOM 711 N N . SER A 1 83 ? -5.557 -11.644 13.781 1.00 97.31 83 SER A N 1
ATOM 712 C CA . SER A 1 83 ? -6.084 -12.996 13.538 1.00 97.31 83 SER A CA 1
ATOM 713 C C . SER A 1 83 ? -7.412 -13.336 14.220 1.00 97.31 83 SER A C 1
ATOM 715 O O . SER A 1 83 ? -8.041 -14.320 13.841 1.00 97.31 83 SER A O 1
ATOM 717 N N . LYS A 1 84 ? -7.817 -12.564 15.234 1.00 96.25 84 LYS A N 1
ATOM 718 C CA . LYS A 1 84 ? -9.058 -12.784 15.993 1.00 96.25 84 LYS A CA 1
ATOM 719 C C . LYS A 1 84 ? -10.240 -11.970 15.471 1.00 96.25 84 LYS A C 1
ATOM 721 O O . LYS A 1 84 ? -11.359 -12.224 15.902 1.00 96.25 84 LYS A O 1
ATOM 726 N N . ALA A 1 85 ? -9.993 -10.987 14.609 1.00 96.56 85 ALA A N 1
ATOM 727 C CA . ALA A 1 85 ? -11.043 -10.134 14.082 1.00 96.56 85 ALA A CA 1
ATOM 728 C C . ALA A 1 85 ? -11.844 -10.855 12.997 1.00 96.56 85 ALA A C 1
ATOM 730 O O . ALA A 1 85 ? -11.298 -11.633 12.215 1.00 96.56 85 ALA A O 1
ATOM 731 N N . GLU A 1 86 ? -13.140 -10.565 12.936 1.00 96.00 86 GLU A N 1
ATOM 732 C CA . GLU A 1 86 ? -14.019 -11.048 11.868 1.00 96.00 86 GLU A CA 1
ATOM 733 C C . GLU A 1 86 ? -13.778 -10.289 10.562 1.00 96.00 86 GLU A C 1
ATOM 735 O O . GLU A 1 86 ? -13.982 -10.821 9.472 1.00 96.00 86 GLU A O 1
ATOM 740 N N . GLU A 1 87 ? -13.326 -9.041 10.673 1.00 96.00 87 GLU A N 1
ATOM 741 C CA . GLU A 1 87 ? -13.007 -8.178 9.546 1.00 96.00 87 GLU A CA 1
ATOM 742 C C . GLU A 1 87 ? -11.724 -7.396 9.826 1.00 96.00 87 GLU A C 1
ATOM 744 O O . GLU A 1 87 ? -11.500 -6.913 10.939 1.00 96.00 87 GLU A O 1
ATOM 749 N N . THR A 1 88 ? -10.878 -7.258 8.806 1.00 97.69 88 THR A N 1
ATOM 750 C CA . THR A 1 88 ? -9.649 -6.468 8.878 1.00 97.69 88 THR A CA 1
ATOM 751 C C . THR A 1 88 ? -9.696 -5.309 7.891 1.00 97.69 88 THR A C 1
ATOM 753 O O . THR A 1 88 ? -10.071 -5.472 6.731 1.00 97.69 88 THR A O 1
ATOM 756 N N . LEU A 1 89 ? -9.282 -4.127 8.347 1.00 98.31 89 LEU A N 1
ATOM 757 C CA . LEU A 1 89 ? -9.190 -2.921 7.530 1.00 98.31 89 LEU A CA 1
ATOM 758 C C . LEU A 1 89 ? -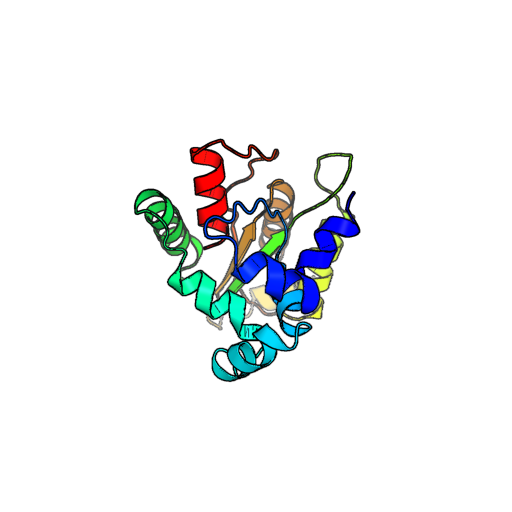7.756 -2.389 7.544 1.00 98.31 89 LEU A C 1
ATOM 760 O O . LEU A 1 89 ? -7.233 -2.032 8.595 1.00 98.31 89 LEU A O 1
ATOM 764 N N . GLY A 1 90 ? -7.126 -2.300 6.374 1.00 98.44 90 GLY A N 1
ATOM 765 C CA . GLY A 1 90 ? -5.827 -1.647 6.210 1.00 98.44 90 GLY A CA 1
ATOM 766 C C . GLY A 1 90 ? -5.979 -0.171 5.844 1.00 98.44 90 GLY A C 1
ATOM 767 O O . GLY A 1 90 ? -6.644 0.154 4.862 1.00 98.44 90 GLY A O 1
ATOM 768 N N . ILE A 1 91 ? -5.329 0.722 6.591 1.00 98.56 91 ILE A N 1
ATOM 769 C CA . ILE A 1 91 ? -5.271 2.162 6.315 1.00 98.56 91 ILE A CA 1
ATOM 770 C C . ILE A 1 91 ? -3.808 2.567 6.117 1.00 98.56 91 ILE A C 1
ATOM 772 O O . ILE A 1 91 ? -3.023 2.678 7.061 1.00 98.56 91 ILE A O 1
ATOM 776 N N . GLN A 1 92 ? -3.444 2.816 4.860 1.00 98.25 92 GLN A N 1
ATOM 777 C CA . GLN A 1 92 ? -2.108 3.261 4.476 1.00 98.25 92 GLN A CA 1
ATOM 778 C C . GLN A 1 92 ? -2.074 4.793 4.411 1.00 98.25 92 GLN A C 1
ATOM 780 O O . GLN A 1 92 ? -2.757 5.395 3.586 1.00 98.25 92 GLN A O 1
ATOM 785 N N . ILE A 1 93 ? -1.282 5.433 5.280 1.00 97.75 93 ILE A N 1
ATOM 786 C CA . ILE A 1 93 ? -1.203 6.897 5.377 1.00 97.75 93 ILE A CA 1
ATOM 787 C C . ILE A 1 93 ? 0.203 7.364 5.008 1.00 97.75 93 ILE A C 1
ATOM 789 O O . ILE A 1 93 ? 1.152 7.251 5.792 1.00 97.75 93 ILE A O 1
ATOM 793 N N . ARG A 1 94 ? 0.328 7.973 3.825 1.00 95.94 94 ARG A N 1
ATOM 794 C CA . ARG A 1 94 ? 1.544 8.665 3.383 1.00 95.94 94 ARG A CA 1
ATOM 795 C C . ARG A 1 94 ? 1.259 10.136 3.108 1.00 95.94 94 ARG A C 1
ATOM 797 O O . ARG A 1 94 ? 0.584 10.470 2.142 1.00 95.94 94 ARG A O 1
ATOM 804 N N . VAL A 1 95 ? 1.854 11.014 3.912 1.00 94.25 95 VAL A N 1
ATOM 805 C CA . VAL A 1 95 ? 1.812 12.466 3.688 1.00 94.25 95 VAL A CA 1
ATOM 806 C C . VAL A 1 95 ? 3.075 12.908 2.951 1.00 94.25 95 VAL A C 1
ATOM 808 O O . VAL A 1 95 ? 4.189 12.563 3.359 1.00 94.25 95 VAL A O 1
ATOM 811 N N . PHE A 1 96 ? 2.898 13.647 1.856 1.00 92.50 96 PHE A N 1
ATOM 812 C CA . PHE A 1 96 ? 3.975 14.266 1.084 1.00 92.50 96 PHE A CA 1
ATOM 813 C C . PHE A 1 96 ? 3.938 15.781 1.292 1.00 92.50 96 PHE A C 1
ATOM 815 O O . PHE A 1 96 ? 3.395 16.510 0.468 1.00 92.50 96 PHE A O 1
ATOM 822 N N . ASP A 1 97 ? 4.519 16.241 2.398 1.00 90.31 97 ASP A N 1
ATOM 823 C CA . ASP A 1 97 ? 4.634 17.663 2.724 1.00 90.31 97 ASP A CA 1
ATOM 824 C C . ASP A 1 97 ? 6.099 18.039 2.998 1.00 90.31 97 ASP A C 1
ATOM 826 O O . ASP A 1 97 ? 6.936 17.180 3.292 1.00 90.31 97 ASP A O 1
ATOM 830 N N . LYS A 1 98 ? 6.423 19.330 2.873 1.00 87.44 98 LYS A N 1
ATOM 831 C CA . LYS A 1 98 ? 7.741 19.866 3.243 1.00 87.44 98 LYS A CA 1
ATOM 832 C C . LYS A 1 98 ? 7.938 19.850 4.757 1.00 87.44 98 LYS A C 1
ATOM 834 O O . 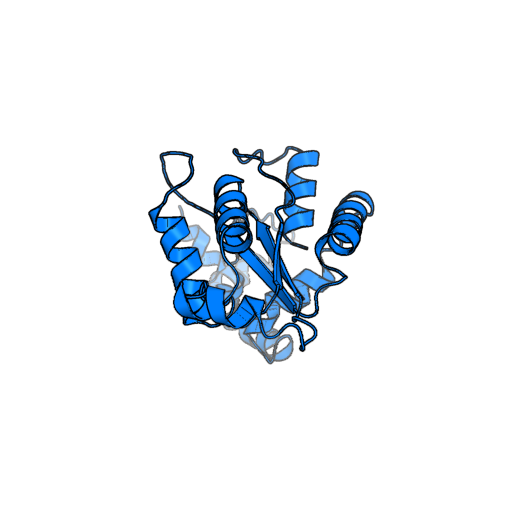LYS A 1 98 ? 9.061 19.651 5.214 1.00 87.44 98 LYS A O 1
ATOM 839 N N . ASN A 1 99 ? 6.865 20.070 5.511 1.00 89.12 99 ASN A N 1
ATOM 840 C CA . ASN A 1 99 ? 6.855 20.039 6.959 1.00 89.12 99 ASN A CA 1
ATOM 841 C C . ASN A 1 99 ? 6.533 18.611 7.423 1.00 89.12 99 ASN A C 1
ATOM 843 O O . ASN A 1 99 ? 5.437 18.113 7.167 1.00 89.12 99 ASN A O 1
ATOM 847 N N . PRO A 1 100 ? 7.470 17.921 8.090 1.00 87.06 100 PRO A N 1
ATOM 848 C CA . PRO A 1 100 ? 7.193 16.605 8.640 1.00 87.06 100 PRO A CA 1
ATOM 849 C C . PRO A 1 100 ? 6.224 16.729 9.821 1.00 87.06 100 PRO A C 1
ATOM 851 O O . PRO A 1 100 ? 6.444 17.551 10.710 1.00 87.06 100 PRO A O 1
ATOM 854 N N . GLY A 1 101 ? 5.193 15.887 9.876 1.00 91.31 101 GLY A N 1
ATOM 855 C CA . GLY A 1 101 ? 4.351 15.801 11.062 1.00 91.31 101 GLY A CA 1
ATOM 856 C C . GLY A 1 101 ? 2.973 15.189 10.853 1.00 91.31 101 GLY A C 1
ATOM 857 O O . GLY A 1 101 ? 2.595 14.747 9.765 1.00 91.31 101 GLY A O 1
ATOM 858 N N . TYR A 1 102 ? 2.232 15.196 11.956 1.00 94.75 102 TYR A N 1
ATOM 859 C CA . TYR A 1 102 ? 0.800 14.953 11.991 1.00 94.75 102 TYR A CA 1
ATOM 860 C C . TYR A 1 102 ? 0.039 16.179 11.479 1.00 94.75 102 TYR A C 1
ATOM 862 O O . TYR A 1 102 ? 0.363 17.315 11.829 1.00 94.75 102 TYR A O 1
ATOM 870 N N . PHE A 1 103 ? -1.009 15.937 10.696 1.00 96.69 103 PHE A N 1
ATOM 871 C CA . PHE A 1 103 ? -1.886 16.971 10.173 1.00 96.69 103 PHE A CA 1
ATOM 872 C C . PHE A 1 103 ? -3.344 16.621 10.454 1.00 96.69 103 PHE A C 1
ATOM 874 O O . PHE A 1 103 ? -3.843 15.605 9.973 1.00 96.69 103 PHE A O 1
ATOM 881 N N . GLN A 1 104 ? -4.051 17.505 11.165 1.00 97.31 104 GLN A N 1
ATOM 882 C CA . GLN A 1 104 ? -5.453 17.275 11.521 1.00 97.31 104 GLN A CA 1
ATOM 883 C C . GLN A 1 104 ? -6.339 17.058 10.287 1.00 97.31 104 GLN A C 1
ATOM 885 O O . GLN A 1 104 ? -7.111 16.114 10.262 1.00 97.31 104 GLN A O 1
ATOM 890 N N . HIS A 1 105 ? -6.145 17.833 9.216 1.00 96.88 105 HIS A N 1
ATOM 891 C CA . HIS A 1 105 ? -6.939 17.676 7.992 1.00 96.88 105 HIS A CA 1
ATOM 892 C C . HIS A 1 105 ? -6.763 16.303 7.313 1.00 96.88 105 HIS A C 1
ATOM 894 O O . HIS A 1 105 ? -7.676 15.832 6.640 1.00 96.88 105 HIS A O 1
ATOM 900 N N . VAL A 1 106 ? -5.604 15.649 7.480 1.00 97.75 106 VAL A N 1
ATOM 901 C CA . VAL A 1 106 ? -5.384 14.278 6.990 1.00 97.75 106 VAL A CA 1
ATOM 902 C C . VAL A 1 106 ? -6.148 13.290 7.864 1.00 97.75 106 VAL A C 1
ATOM 904 O O . VAL A 1 106 ? -6.771 12.372 7.340 1.00 97.75 106 VAL A O 1
ATOM 907 N N . MET A 1 107 ? -6.146 13.495 9.183 1.00 97.94 107 MET A N 1
ATOM 908 C CA . MET A 1 107 ? -6.945 12.684 10.101 1.00 97.94 107 MET A CA 1
ATOM 909 C C . MET A 1 107 ? -8.444 12.816 9.800 1.00 97.94 107 MET A C 1
ATOM 911 O O . MET A 1 107 ? -9.128 11.805 9.651 1.00 97.94 107 MET A O 1
ATOM 915 N N . ASP A 1 108 ? -8.935 14.041 9.606 1.00 97.94 108 ASP A N 1
ATOM 916 C CA . ASP A 1 108 ? -10.329 14.315 9.244 1.00 97.94 108 ASP A CA 1
ATOM 917 C C . ASP A 1 108 ? -10.704 13.617 7.925 1.00 97.94 108 ASP A C 1
ATOM 919 O O . ASP A 1 108 ? -11.787 13.045 7.800 1.00 97.94 108 ASP A O 1
ATOM 923 N N . GLN A 1 109 ? -9.786 13.595 6.949 1.00 97.94 109 GLN A N 1
ATOM 924 C CA . GLN A 1 109 ? -9.969 12.868 5.693 1.00 97.94 109 GLN A CA 1
ATOM 925 C C . GLN A 1 109 ? -10.058 11.351 5.910 1.00 97.94 109 GLN A C 1
ATOM 927 O O . GLN A 1 109 ? -10.893 10.705 5.276 1.00 97.94 109 GLN A O 1
ATOM 932 N N . VAL A 1 110 ? -9.222 10.773 6.780 1.00 98.06 110 VAL A N 1
ATOM 933 C CA . VAL A 1 110 ? -9.257 9.336 7.105 1.00 98.06 110 VAL A CA 1
ATOM 934 C C . VAL A 1 110 ? -10.595 8.963 7.742 1.00 98.06 110 VAL A C 1
ATOM 936 O O . VAL A 1 110 ? -11.251 8.032 7.271 1.00 98.06 110 VAL A O 1
ATOM 939 N N . VAL A 1 111 ? -11.035 9.708 8.759 1.00 97.38 111 VAL A N 1
ATOM 940 C CA . VAL A 1 111 ? -12.320 9.477 9.441 1.00 97.38 111 VAL A CA 1
ATOM 941 C C . VAL A 1 111 ? -13.485 9.640 8.467 1.00 97.38 111 VAL A C 1
ATOM 943 O O . VAL A 1 111 ? -14.287 8.724 8.305 1.00 97.38 111 VAL A O 1
ATOM 946 N N . SER A 1 112 ? -13.535 10.761 7.741 1.00 97.81 112 SER A N 1
ATOM 947 C CA . SER A 1 112 ? -14.614 11.039 6.790 1.00 97.81 112 SER A CA 1
ATOM 948 C C . SER A 1 112 ? -14.697 9.984 5.685 1.00 97.81 112 SER A C 1
ATOM 950 O O . SER A 1 112 ? -15.789 9.527 5.355 1.00 97.81 112 SER A O 1
ATOM 952 N N . CYS A 1 113 ? -13.557 9.560 5.130 1.00 98.12 113 CYS A N 1
ATOM 953 C CA . CYS A 1 113 ? -13.507 8.520 4.105 1.00 98.12 113 CYS A CA 1
ATOM 954 C C . CYS A 1 113 ? -14.020 7.182 4.647 1.00 98.12 113 CYS A C 1
ATOM 956 O O . CYS A 1 113 ? -14.913 6.574 4.063 1.00 98.12 113 CYS A O 1
ATOM 958 N N . THR A 1 114 ? -13.488 6.736 5.786 1.00 97.75 114 THR A N 1
ATOM 959 C CA . THR A 1 114 ? -13.823 5.419 6.345 1.00 97.75 114 THR A CA 1
ATOM 960 C C . THR A 1 114 ? -15.278 5.313 6.790 1.00 97.75 114 THR A C 1
ATOM 962 O O . THR A 1 114 ? -15.885 4.270 6.564 1.00 97.75 114 THR A O 1
ATOM 965 N N . GLN A 1 115 ? -15.862 6.379 7.341 1.00 95.75 115 GLN A N 1
ATOM 966 C CA . GLN A 1 115 ? -17.280 6.413 7.716 1.00 95.75 115 GLN A CA 1
ATOM 967 C C . GLN A 1 115 ? -18.195 6.501 6.491 1.00 95.75 115 GLN A C 1
ATOM 969 O O . GLN A 1 115 ? -19.131 5.714 6.356 1.00 95.75 115 GLN A O 1
ATOM 974 N N . ARG A 1 116 ? -17.888 7.391 5.535 1.00 97.56 116 ARG A N 1
ATOM 975 C CA . ARG A 1 116 ? -18.701 7.562 4.319 1.00 97.56 116 ARG A CA 1
ATOM 976 C C . ARG A 1 116 ? -18.777 6.285 3.485 1.00 97.56 116 ARG A C 1
ATOM 978 O O . ARG A 1 116 ? -19.848 5.942 2.991 1.00 97.56 116 ARG A O 1
ATOM 985 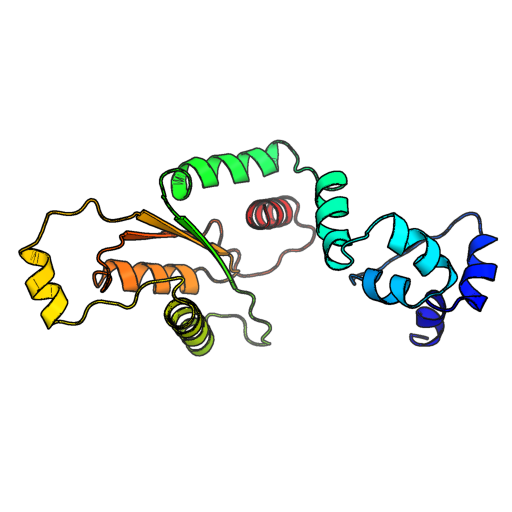N N . GLU A 1 117 ? -17.655 5.583 3.339 1.00 97.75 117 GLU A N 1
ATOM 986 C CA . GLU A 1 117 ? -17.588 4.313 2.607 1.00 97.75 117 GLU A CA 1
ATOM 987 C C . GLU A 1 117 ? -18.008 3.104 3.470 1.00 97.75 117 GLU A C 1
ATOM 989 O O . GLU A 1 117 ? -17.928 1.966 3.012 1.00 97.75 117 GLU A O 1
ATOM 994 N N . LYS A 1 118 ? -18.475 3.336 4.710 1.00 96.12 118 LYS A N 1
ATOM 995 C CA . LYS A 1 118 ? -18.943 2.311 5.663 1.00 96.12 118 LYS A CA 1
ATOM 996 C C . LYS A 1 118 ? -17.895 1.246 6.003 1.00 96.12 118 LYS A C 1
ATOM 998 O O . LYS A 1 118 ? -18.229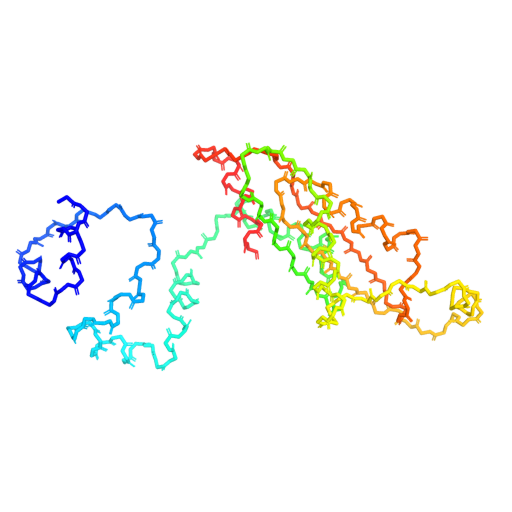 0.101 6.297 1.00 96.12 118 LYS A O 1
ATOM 1003 N N . LEU A 1 119 ? -16.621 1.626 5.963 1.00 97.06 119 LEU A N 1
ATOM 1004 C CA . LEU A 1 119 ? -15.499 0.783 6.374 1.00 97.06 119 LEU A CA 1
ATOM 1005 C C . LEU A 1 119 ? -15.364 0.776 7.901 1.00 97.06 119 LEU A C 1
ATOM 1007 O O . LEU A 1 119 ? -15.117 -0.270 8.501 1.00 97.06 119 LEU A O 1
ATOM 1011 N N . LEU A 1 120 ? -15.569 1.936 8.530 1.00 96.56 120 LEU A N 1
ATOM 1012 C CA . LEU A 1 120 ? -15.624 2.093 9.982 1.00 96.56 120 LEU A CA 1
ATOM 1013 C C . LEU A 1 120 ? -16.966 2.685 10.408 1.00 96.56 120 LEU A C 1
ATOM 1015 O O . LEU A 1 120 ? -17.523 3.503 9.674 1.00 96.56 120 LEU A O 1
ATOM 1019 N N . PRO A 1 121 ? -17.478 2.294 11.584 1.00 93.94 121 PRO A N 1
ATOM 1020 C CA . PRO A 1 121 ? -18.723 2.838 12.085 1.00 93.94 121 PRO A CA 1
ATOM 1021 C C . PRO A 1 121 ? -18.550 4.281 12.566 1.00 93.94 121 PRO A C 1
ATOM 1023 O O . PRO A 1 121 ? -17.461 4.726 12.946 1.00 93.94 121 PRO A O 1
ATOM 1026 N N . GLU A 1 122 ? -19.656 5.016 12.566 1.00 93.75 122 GLU A N 1
ATOM 1027 C CA . GLU A 1 122 ? -19.734 6.311 13.236 1.00 93.75 122 GLU A CA 1
ATOM 1028 C C . GLU A 1 122 ? -19.733 6.111 14.757 1.00 93.75 122 GLU A C 1
ATOM 1030 O O . GLU A 1 122 ? -20.102 5.042 15.256 1.00 93.75 122 GLU A O 1
ATOM 1035 N N . LEU A 1 123 ? -19.300 7.128 15.502 1.00 90.06 123 LEU A N 1
ATOM 1036 C CA . LEU A 1 123 ? -19.369 7.105 16.964 1.00 90.06 123 LEU A CA 1
ATOM 1037 C C . LEU A 1 123 ? -20.821 7.295 17.407 1.00 90.06 123 LEU A C 1
ATOM 1039 O O . LEU A 1 123 ? -21.543 8.080 16.793 1.00 90.06 123 LEU A O 1
ATOM 1043 N N . ALA A 1 124 ? -21.223 6.595 18.464 1.00 84.56 124 ALA A N 1
ATOM 1044 C CA . ALA A 1 124 ? -22.574 6.686 18.999 1.00 84.56 124 ALA A CA 1
ATOM 1045 C C . ALA A 1 124 ? -22.907 8.113 19.468 1.00 84.56 124 ALA A C 1
ATOM 1047 O O . ALA A 1 124 ? -22.041 8.860 19.946 1.00 84.56 124 ALA A O 1
ATOM 1048 N N . THR A 1 125 ? -24.177 8.495 19.343 1.00 83.25 125 THR A N 1
ATOM 1049 C CA . THR A 1 125 ? -24.692 9.716 19.979 1.00 83.25 125 THR A CA 1
ATOM 1050 C C . THR A 1 125 ? -24.863 9.513 21.491 1.00 83.25 125 THR A C 1
ATOM 1052 O O . THR A 1 125 ? -24.885 8.387 21.978 1.00 83.25 125 THR A O 1
ATOM 1055 N N . GLN A 1 126 ? -24.992 10.597 22.269 1.00 76.06 126 GLN A N 1
ATOM 1056 C CA . GLN A 1 126 ? -25.181 10.490 23.729 1.00 76.06 126 GLN A CA 1
ATOM 1057 C C . GLN A 1 126 ? -26.439 9.691 24.109 1.00 76.06 126 GLN A C 1
ATOM 1059 O O . GLN A 1 126 ? -26.437 8.997 25.120 1.00 76.06 126 GLN A O 1
ATOM 1064 N N . GLU A 1 127 ? -27.491 9.770 23.295 1.00 73.44 127 GLU A N 1
ATOM 1065 C CA . GLU A 1 127 ? -28.733 9.015 23.494 1.00 73.44 127 GLU A CA 1
ATOM 1066 C C . GLU A 1 127 ? -28.504 7.512 23.241 1.00 73.44 127 GLU A C 1
ATOM 1068 O O . GLU A 1 127 ? -28.881 6.676 24.061 1.00 73.44 127 GLU A O 1
ATOM 1073 N N . GLU A 1 128 ? -27.775 7.165 22.176 1.00 71.75 128 GLU A N 1
ATOM 1074 C CA . GLU A 1 128 ? -27.391 5.782 21.855 1.00 71.75 128 GLU A CA 1
ATOM 1075 C C . GLU A 1 128 ? -26.438 5.173 22.900 1.00 71.75 128 GLU A C 1
ATOM 1077 O O . GLU A 1 128 ? -26.531 3.985 23.212 1.00 71.75 128 GLU A O 1
ATOM 1082 N N . GLU A 1 129 ? -25.539 5.973 23.486 1.00 68.56 129 GLU A N 1
ATOM 1083 C CA . GLU A 1 129 ? -24.662 5.541 24.585 1.00 68.56 129 GLU A CA 1
ATOM 1084 C C . GLU A 1 129 ? -25.450 5.139 25.840 1.00 68.56 129 GLU A C 1
ATOM 1086 O O . GLU A 1 129 ? -25.049 4.221 26.565 1.00 68.56 129 GLU A O 1
ATOM 1091 N N . GLU A 1 130 ? -26.556 5.828 26.129 1.00 66.19 130 GLU A N 1
ATOM 1092 C CA . GLU A 1 130 ? -27.426 5.488 27.252 1.00 66.19 130 GLU A CA 1
ATOM 1093 C C . GLU A 1 130 ? -28.240 4.225 26.970 1.00 66.19 130 GLU A C 1
ATOM 1095 O O . GLU A 1 130 ? -28.333 3.371 27.852 1.00 66.19 130 GLU A O 1
ATOM 1100 N N . GLU A 1 131 ? -28.742 4.044 25.747 1.00 63.94 131 GLU A N 1
ATOM 1101 C CA . GLU A 1 131 ? -29.484 2.842 25.341 1.00 63.94 131 GLU A CA 1
ATOM 1102 C C . GLU A 1 131 ? -28.599 1.584 25.275 1.00 63.94 131 GLU A C 1
ATOM 1104 O O . GLU A 1 131 ? -29.009 0.503 25.716 1.00 63.94 131 GLU A O 1
ATOM 1109 N N . ALA A 1 132 ? -27.351 1.712 24.811 1.00 61.47 132 ALA A N 1
ATOM 1110 C CA . ALA A 1 132 ? -26.398 0.603 24.716 1.00 61.47 132 ALA A CA 1
ATOM 1111 C C . ALA A 1 132 ? -26.020 0.004 26.085 1.00 61.47 132 ALA A C 1
ATOM 1113 O O . ALA A 1 132 ? -25.710 -1.185 26.175 1.00 61.47 132 ALA A O 1
ATOM 1114 N N . LYS A 1 133 ? -26.106 0.779 27.180 1.00 59.75 133 LYS A N 1
ATOM 1115 C CA . LYS A 1 133 ? -25.881 0.272 28.552 1.00 59.75 133 LYS A CA 1
ATOM 1116 C C . LYS A 1 133 ? -26.914 -0.773 28.982 1.00 59.75 133 LYS A C 1
ATOM 1118 O O . LYS A 1 133 ? -26.625 -1.563 29.881 1.00 59.75 133 LYS A O 1
ATOM 1123 N N . PHE A 1 134 ? -28.098 -0.781 28.366 1.00 56.09 134 PHE A N 1
ATOM 1124 C CA . PHE A 1 134 ? -29.212 -1.649 28.755 1.00 56.09 134 PHE A CA 1
ATOM 1125 C C . PHE A 1 134 ? -29.394 -2.877 27.849 1.00 56.09 134 PHE A C 1
ATOM 1127 O O . PHE A 1 134 ? -30.031 -3.839 28.276 1.00 56.09 134 PHE A O 1
ATOM 1134 N N . ASN A 1 135 ? -28.789 -2.901 26.654 1.00 53.41 135 ASN A N 1
ATOM 1135 C CA . ASN A 1 135 ? -28.914 -3.988 25.674 1.00 53.41 135 ASN A CA 1
ATOM 1136 C C . ASN A 1 135 ? -27.589 -4.748 25.471 1.00 53.41 135 ASN A C 1
ATOM 1138 O O . ASN A 1 135 ? -26.982 -4.725 24.404 1.00 53.41 135 ASN A O 1
ATOM 1142 N N . ILE A 1 136 ? -27.143 -5.475 26.498 1.00 54.75 136 ILE A N 1
ATOM 1143 C CA . ILE A 1 136 ? -25.992 -6.390 26.403 1.00 54.75 136 ILE A CA 1
ATOM 1144 C C . ILE A 1 136 ? -26.497 -7.746 25.884 1.00 54.75 136 ILE A C 1
ATOM 1146 O O . ILE A 1 136 ? -26.707 -8.667 26.671 1.00 54.75 136 ILE A O 1
ATOM 1150 N N . SER A 1 137 ? -26.787 -7.873 24.585 1.00 52.75 137 SER A N 1
ATOM 1151 C CA . SER A 1 137 ? -27.361 -9.128 24.058 1.00 52.75 137 SER A CA 1
ATOM 1152 C C . SER A 1 137 ? -26.839 -9.608 22.700 1.00 52.75 137 SER A C 1
ATOM 1154 O O . SER A 1 137 ? -27.195 -10.718 22.306 1.00 52.75 137 SER A O 1
ATOM 1156 N N . GLU A 1 138 ? -25.976 -8.874 22.000 1.00 58.72 138 GLU A N 1
ATOM 1157 C CA . GLU A 1 138 ? -25.369 -9.372 20.757 1.00 58.72 138 GLU A CA 1
ATOM 1158 C C . GLU A 1 138 ? -23.853 -9.496 20.892 1.00 58.72 138 GLU A C 1
ATOM 1160 O O . GLU A 1 138 ? -23.187 -8.656 21.498 1.00 58.72 138 GLU A O 1
ATOM 1165 N N . SER A 1 139 ? -23.299 -10.586 20.352 1.00 64.31 139 SER A N 1
ATOM 1166 C CA . SER A 1 139 ? -21.856 -10.749 20.206 1.00 64.31 139 SER A CA 1
ATOM 1167 C C . SER A 1 139 ? -21.351 -9.665 19.258 1.00 64.31 139 SER A C 1
ATOM 1169 O O . SER A 1 139 ? -21.516 -9.778 18.044 1.00 64.31 139 SER A O 1
ATOM 1171 N N . ALA A 1 140 ? -20.792 -8.597 19.820 1.00 77.44 140 ALA A N 1
ATOM 1172 C CA . ALA A 1 140 ? -20.283 -7.476 19.052 1.00 77.44 140 ALA A CA 1
ATOM 1173 C C . ALA A 1 140 ? -19.196 -7.939 18.072 1.00 77.44 140 ALA A C 1
ATOM 1175 O O . ALA A 1 140 ? -18.198 -8.541 18.478 1.00 77.44 140 ALA A O 1
ATOM 1176 N N . LYS A 1 141 ? -19.395 -7.644 16.785 1.00 89.75 141 LYS A N 1
ATOM 1177 C CA . LYS A 1 141 ? -18.448 -7.983 15.723 1.00 89.75 141 LYS A CA 1
ATOM 1178 C C . LYS A 1 141 ? -17.129 -7.247 15.947 1.00 89.75 141 LYS A C 1
ATOM 1180 O O . LYS A 1 141 ? -17.115 -6.021 16.073 1.00 89.75 141 LYS A O 1
ATOM 1185 N N . LEU A 1 142 ? -16.025 -7.992 15.984 1.00 94.06 142 LEU A N 1
ATOM 1186 C CA . LEU A 1 142 ? -14.683 -7.428 16.149 1.00 94.06 142 LEU A CA 1
ATOM 1187 C C . LEU A 1 142 ? -14.076 -7.069 14.788 1.00 94.06 142 LEU A C 1
ATOM 1189 O O . LEU A 1 142 ? -13.855 -7.946 13.947 1.00 94.06 142 LEU A O 1
ATOM 1193 N N . LYS A 1 143 ? -13.739 -5.792 14.603 1.00 96.44 143 LYS A N 1
ATOM 1194 C CA . LYS A 1 143 ? -13.030 -5.259 13.438 1.00 96.44 143 LYS A CA 1
ATOM 1195 C C . LYS A 1 143 ? -11.635 -4.784 13.849 1.00 96.44 143 LYS A C 1
ATOM 1197 O O . LYS A 1 143 ? -11.500 -3.895 14.687 1.00 96.44 143 LYS A O 1
ATOM 1202 N N . ALA A 1 144 ? -10.593 -5.356 13.247 1.00 98.06 144 ALA A N 1
ATOM 1203 C CA . ALA A 1 144 ? -9.213 -4.932 13.477 1.00 98.06 144 ALA A CA 1
ATOM 1204 C C . ALA A 1 144 ? -8.747 -3.973 12.378 1.00 98.06 144 ALA A C 1
ATOM 1206 O O . ALA A 1 144 ? -8.824 -4.272 11.186 1.00 98.06 144 ALA A O 1
ATOM 1207 N N . VAL A 1 145 ? -8.217 -2.825 12.781 1.00 98.44 145 VAL A N 1
ATOM 1208 C CA . VAL A 1 145 ? -7.698 -1.789 11.891 1.00 98.44 145 VAL A CA 1
ATOM 1209 C C . VAL A 1 145 ? -6.178 -1.778 11.977 1.00 98.44 145 VAL A C 1
ATOM 1211 O O . VAL A 1 145 ? -5.601 -1.524 13.036 1.00 98.44 145 VAL A O 1
ATOM 1214 N N . LEU A 1 146 ? -5.528 -2.038 10.847 1.00 98.62 146 LEU A N 1
ATOM 1215 C CA . LEU A 1 146 ? -4.089 -1.910 10.666 1.00 98.62 146 LEU A CA 1
ATOM 1216 C C . LEU A 1 146 ? -3.786 -0.540 10.061 1.00 98.62 146 LEU A C 1
ATOM 1218 O O . LEU A 1 146 ? -4.126 -0.281 8.908 1.00 98.62 146 LEU A O 1
ATOM 1222 N N . VAL A 1 147 ? -3.107 0.322 10.809 1.00 98.62 147 VAL A N 1
ATOM 1223 C CA . VAL A 1 147 ? -2.640 1.622 10.320 1.00 98.62 147 VAL A CA 1
ATOM 1224 C C . VAL A 1 147 ? -1.145 1.544 10.032 1.00 98.62 147 VAL A C 1
ATOM 1226 O O . VAL A 1 147 ? -0.356 1.160 10.891 1.00 98.62 147 VAL A O 1
ATOM 1229 N N . THR A 1 148 ? -0.734 1.940 8.828 1.00 98.25 148 THR A N 1
ATOM 1230 C CA . THR A 1 148 ? 0.687 2.057 8.463 1.00 98.25 148 THR A CA 1
ATOM 1231 C C . THR A 1 148 ? 1.001 3.510 8.132 1.00 98.25 148 THR A C 1
ATOM 1233 O O . THR A 1 148 ? 0.462 4.064 7.166 1.00 98.25 148 THR A O 1
ATOM 1236 N N . SER A 1 149 ? 1.865 4.141 8.925 1.00 97.38 149 SER A N 1
ATOM 1237 C CA . SER A 1 149 ? 2.308 5.518 8.716 1.00 97.38 149 SER A CA 1
ATOM 1238 C C . SER A 1 149 ? 3.683 5.756 9.330 1.00 97.38 149 SER A C 1
ATOM 1240 O O . SER A 1 149 ? 4.080 5.094 10.284 1.00 97.38 149 SER A O 1
ATOM 1242 N N . LEU A 1 150 ? 4.390 6.780 8.845 1.00 96.00 150 LEU A N 1
ATOM 1243 C CA . LEU A 1 150 ? 5.566 7.286 9.556 1.00 96.00 150 LEU A CA 1
ATOM 1244 C C . LEU A 1 150 ? 5.186 7.897 10.916 1.00 96.00 150 LEU A C 1
ATOM 1246 O O . LEU A 1 150 ? 6.000 7.857 11.835 1.00 96.00 150 LEU A O 1
ATOM 1250 N N . TYR A 1 151 ? 3.976 8.446 11.044 1.00 96.69 151 TYR A N 1
ATOM 1251 C CA . TYR A 1 151 ? 3.518 9.188 12.220 1.00 96.69 151 TYR A CA 1
ATOM 1252 C C . TYR A 1 151 ? 2.505 8.355 13.021 1.00 96.69 151 TYR A C 1
ATOM 1254 O O . TYR A 1 151 ? 1.386 8.161 12.538 1.00 96.69 151 TYR A O 1
ATOM 1262 N N . PRO A 1 152 ? 2.878 7.825 14.204 1.00 96.44 152 PRO A N 1
ATOM 1263 C CA . PRO A 1 152 ? 1.971 7.044 15.052 1.00 96.44 152 PRO A CA 1
ATOM 1264 C C . PRO A 1 152 ? 0.726 7.809 15.512 1.00 96.44 152 PRO A C 1
ATOM 1266 O O . PRO A 1 152 ? -0.294 7.192 15.809 1.00 96.44 152 PRO A O 1
ATOM 1269 N N . GLU A 1 153 ? 0.777 9.140 15.496 1.00 97.38 153 GLU A N 1
ATOM 1270 C CA . GLU A 1 153 ? -0.300 10.021 15.937 1.00 97.38 153 GLU A CA 1
ATOM 1271 C C . GLU A 1 153 ? -1.631 9.747 15.207 1.00 97.38 153 GLU A C 1
ATOM 1273 O O . GLU A 1 153 ? -2.693 9.881 15.808 1.00 97.38 153 GLU A O 1
ATOM 1278 N N . TYR A 1 154 ? -1.604 9.305 13.940 1.00 97.94 154 TYR A N 1
ATOM 1279 C CA . TYR A 1 154 ? -2.828 8.932 13.214 1.00 97.94 154 TYR A CA 1
ATOM 1280 C C . TYR A 1 154 ? -3.495 7.677 13.792 1.00 97.94 154 TYR A C 1
ATOM 1282 O O . TYR A 1 154 ? -4.712 7.649 13.974 1.00 97.94 154 TYR A O 1
ATOM 1290 N N . SER A 1 155 ? -2.710 6.640 14.106 1.00 97.69 155 SER A N 1
ATOM 1291 C CA . SER A 1 155 ? -3.236 5.427 14.739 1.00 97.69 155 SER A CA 1
ATOM 1292 C C . SER A 1 155 ? -3.684 5.693 16.168 1.00 97.69 155 SER A C 1
ATOM 1294 O O . SER A 1 155 ? -4.690 5.133 16.590 1.00 97.69 155 SER A O 1
ATOM 1296 N N . GLU A 1 156 ? -2.944 6.512 16.914 1.00 97.50 156 GLU A N 1
ATOM 1297 C CA . GLU A 1 156 ? -3.290 6.878 18.288 1.00 97.50 156 GLU A CA 1
ATOM 1298 C C . GLU A 1 156 ? -4.601 7.665 18.335 1.00 97.50 156 GLU A C 1
ATOM 1300 O O . GLU A 1 156 ? -5.470 7.342 19.138 1.00 97.50 156 GLU A O 1
ATOM 1305 N N . ASN A 1 157 ? -4.788 8.635 17.435 1.00 97.25 157 ASN A N 1
ATOM 1306 C CA . ASN A 1 157 ? -6.025 9.407 17.357 1.00 97.25 157 ASN A CA 1
ATOM 1307 C C . ASN A 1 157 ? -7.227 8.506 17.031 1.00 97.25 157 ASN A C 1
ATOM 1309 O O . ASN A 1 157 ? -8.208 8.507 17.771 1.00 97.25 157 ASN A O 1
ATOM 1313 N N . LEU A 1 158 ? -7.111 7.653 16.002 1.00 96.81 158 LEU A N 1
ATOM 1314 C CA . LEU A 1 158 ? -8.186 6.728 15.626 1.00 96.81 158 LEU A CA 1
ATOM 1315 C C . LEU A 1 158 ? -8.504 5.733 16.750 1.00 96.81 158 LEU A C 1
ATOM 1317 O O . LEU A 1 158 ? -9.667 5.439 17.011 1.00 96.81 158 LEU A O 1
ATOM 1321 N N . LYS A 1 159 ? -7.472 5.234 17.440 1.00 96.88 159 LYS A N 1
ATOM 1322 C CA . LYS A 1 159 ? -7.632 4.359 18.602 1.00 96.88 159 LYS A CA 1
ATOM 1323 C C . LYS A 1 159 ? -8.383 5.061 19.731 1.00 96.88 159 LYS A C 1
ATOM 1325 O O . LYS A 1 159 ? -9.299 4.474 20.297 1.00 96.88 159 LYS A O 1
ATOM 1330 N N . ASN A 1 160 ? -8.000 6.295 20.054 1.00 96.44 160 ASN A N 1
ATOM 1331 C CA . ASN A 1 160 ? -8.620 7.057 21.134 1.00 96.44 160 ASN A CA 1
ATOM 1332 C C . ASN A 1 160 ? -10.091 7.360 20.830 1.00 96.44 160 ASN A C 1
ATOM 1334 O O . ASN A 1 160 ? -10.915 7.217 21.722 1.00 96.44 160 ASN A O 1
ATOM 1338 N N . MET A 1 161 ? -10.445 7.660 19.575 1.00 94.31 161 MET A N 1
ATOM 1339 C CA . MET A 1 161 ? -11.841 7.891 19.177 1.00 94.31 161 MET A CA 1
ATOM 1340 C C . MET A 1 161 ? -12.772 6.725 19.546 1.00 94.31 161 MET A C 1
ATOM 1342 O O . MET A 1 161 ? -13.816 6.951 20.152 1.00 94.31 161 MET A O 1
ATOM 1346 N N . PHE A 1 162 ? -12.388 5.488 19.212 1.00 93.12 162 PHE A N 1
ATOM 1347 C CA . PHE A 1 162 ? -13.187 4.287 19.510 1.00 93.12 162 PHE A CA 1
ATOM 1348 C C . PHE A 1 162 ? -13.008 3.765 20.941 1.00 93.12 162 PHE A C 1
ATOM 1350 O O . PHE A 1 162 ? -13.778 2.924 21.395 1.00 93.12 162 PHE A O 1
ATOM 1357 N N . TRP A 1 163 ? -11.986 4.240 21.656 1.00 90.88 163 TRP A N 1
ATOM 1358 C CA . TRP A 1 163 ? -11.815 3.960 23.079 1.00 90.88 163 TRP A CA 1
ATOM 1359 C C . TRP A 1 163 ? -12.683 4.874 23.950 1.00 90.88 163 TRP A C 1
ATOM 1361 O O . TRP A 1 163 ? -13.216 4.439 24.968 1.00 90.88 163 TRP A O 1
ATOM 1371 N N . GLU A 1 164 ? -12.812 6.145 23.565 1.00 89.56 164 GLU A N 1
ATOM 1372 C CA . GLU A 1 164 ? -13.555 7.160 24.315 1.00 89.56 164 GLU A CA 1
ATOM 1373 C C . GLU A 1 164 ? -15.070 7.036 24.144 1.00 89.56 164 GLU A C 1
ATOM 1375 O O . GLU A 1 164 ? -15.803 7.371 25.075 1.00 89.56 164 GLU A O 1
ATOM 1380 N N . ARG A 1 165 ? -15.541 6.566 22.981 1.00 85.44 165 ARG A N 1
ATOM 1381 C CA . ARG A 1 165 ? -16.970 6.394 22.688 1.00 85.44 165 ARG A CA 1
ATOM 1382 C C . ARG A 1 165 ? -17.250 5.074 21.975 1.00 85.44 165 ARG A C 1
ATOM 1384 O O . ARG A 1 165 ? -16.459 4.676 21.117 1.00 85.44 165 ARG A O 1
ATOM 1391 N N . PRO A 1 166 ? -18.380 4.409 22.281 1.00 84.50 166 PRO A N 1
ATOM 1392 C CA . PRO A 1 166 ? -18.782 3.210 21.564 1.00 84.50 166 PRO A CA 1
ATOM 1393 C C . PRO A 1 166 ? -19.143 3.536 20.110 1.00 84.50 166 PRO A C 1
ATOM 1395 O O . PRO A 1 166 ? -19.424 4.681 19.744 1.00 84.50 166 PRO A O 1
ATOM 1398 N N . SER A 1 167 ? -19.147 2.508 19.265 1.00 86.81 167 SER A N 1
ATOM 1399 C CA . SER A 1 167 ? -19.638 2.642 17.898 1.00 86.81 167 SER A CA 1
ATOM 1400 C C . SER A 1 167 ? -21.170 2.672 17.874 1.00 86.81 167 SER A C 1
ATOM 1402 O O . SER A 1 167 ? -21.825 1.947 18.620 1.00 86.81 167 SER A O 1
ATOM 1404 N N . SER A 1 168 ? -21.739 3.465 16.967 1.00 86.88 168 SER A N 1
ATOM 1405 C CA . SER A 1 168 ? -23.189 3.529 16.694 1.00 86.88 168 SER A CA 1
ATOM 1406 C C . SER A 1 168 ? -23.788 2.170 16.302 1.00 86.88 168 SER A C 1
ATOM 1408 O O . SER A 1 168 ? -24.967 1.904 16.502 1.00 86.88 168 SER A O 1
ATOM 1410 N N . THR A 1 169 ? -22.961 1.281 15.753 1.00 86.38 169 THR A N 1
ATOM 1411 C CA . THR A 1 169 ? -23.348 -0.064 15.305 1.00 86.38 169 THR A CA 1
ATOM 1412 C C . THR A 1 169 ? -23.133 -1.161 16.351 1.00 86.38 169 THR A C 1
ATOM 1414 O O . THR A 1 169 ? -23.444 -2.316 16.082 1.00 86.38 169 THR A O 1
ATOM 1417 N N . GLY A 1 170 ? -22.508 -0.853 17.490 1.00 85.75 170 GLY A N 1
ATOM 1418 C CA . GLY A 1 170 ? -22.085 -1.851 18.479 1.00 85.75 170 GLY A CA 1
ATOM 1419 C C . GLY A 1 170 ? -20.855 -2.693 18.094 1.00 85.75 170 GLY A C 1
ATOM 1420 O O . GLY A 1 170 ? -20.378 -3.458 18.926 1.00 85.75 170 GLY A O 1
ATOM 1421 N N . GLU A 1 171 ? -20.301 -2.556 16.879 1.00 89.69 171 GLU A N 1
ATOM 1422 C CA . GLU A 1 171 ? -19.010 -3.146 16.479 1.00 89.69 171 GLU A CA 1
ATOM 1423 C C . GLU A 1 171 ? -17.867 -2.720 17.424 1.00 89.69 171 GLU A C 1
ATOM 1425 O O . GLU A 1 171 ? -17.741 -1.542 17.780 1.00 89.69 171 GLU A O 1
ATOM 1430 N N . ILE A 1 172 ? -16.988 -3.663 17.777 1.00 92.50 172 ILE A N 1
ATOM 1431 C CA . ILE A 1 172 ? -15.748 -3.386 18.513 1.00 92.50 172 ILE A CA 1
ATOM 1432 C C . ILE A 1 172 ? -14.647 -3.099 17.496 1.00 92.50 172 ILE A C 1
ATOM 1434 O O . ILE A 1 172 ? -14.363 -3.932 16.635 1.00 92.50 172 ILE A O 1
ATOM 1438 N N . VAL A 1 173 ? -14.000 -1.940 17.614 1.00 95.88 173 VAL A N 1
ATOM 1439 C CA . VAL A 1 173 ? -12.918 -1.520 16.715 1.00 95.88 173 VAL A CA 1
ATOM 1440 C C . VAL A 1 173 ? -11.588 -1.523 17.464 1.00 95.88 173 VAL A C 1
ATOM 1442 O O . VAL A 1 173 ? -11.374 -0.728 18.377 1.00 95.88 173 VAL A O 1
ATOM 1445 N N . GLU A 1 174 ? -10.664 -2.390 17.051 1.00 96.56 174 GLU A N 1
ATOM 1446 C CA . GLU A 1 174 ? -9.302 -2.439 17.588 1.00 96.56 174 GLU A CA 1
ATOM 1447 C C . GLU A 1 174 ? -8.311 -1.852 16.585 1.00 96.56 174 GLU A C 1
ATOM 1449 O O . GLU A 1 174 ? -8.097 -2.400 15.508 1.00 96.56 174 GLU A O 1
ATOM 1454 N N . VAL A 1 175 ? -7.674 -0.738 16.942 1.00 98.06 175 VAL A N 1
ATOM 1455 C CA . VAL A 1 175 ? -6.706 -0.055 16.074 1.00 98.06 175 VAL A CA 1
ATOM 1456 C C . VAL A 1 175 ? -5.279 -0.381 16.501 1.00 98.06 175 VAL A C 1
ATOM 1458 O O . VAL A 1 175 ? -4.925 -0.285 17.681 1.00 98.06 175 VAL A O 1
ATOM 1461 N N . SER A 1 176 ? -4.438 -0.734 15.530 1.00 97.62 176 SER A N 1
ATOM 1462 C CA . SER A 1 176 ? -3.043 -1.102 15.749 1.00 97.62 176 SER A CA 1
ATOM 1463 C C . SER A 1 176 ? -2.131 -0.592 14.627 1.00 97.62 176 SER A C 1
ATOM 1465 O O . SER A 1 176 ? -2.524 -0.543 13.462 1.00 97.62 176 SER A O 1
ATOM 1467 N N . GLN A 1 177 ? -0.902 -0.207 14.984 1.00 97.94 177 GLN A N 1
ATOM 1468 C CA . GLN A 1 177 ? 0.140 0.221 14.048 1.00 97.94 177 GLN A CA 1
ATOM 1469 C C . GLN A 1 177 ? 1.461 -0.512 14.359 1.00 97.94 177 GLN A C 1
ATOM 1471 O O . GLN A 1 177 ? 1.878 -0.512 15.520 1.00 97.94 177 GLN A O 1
ATOM 1476 N N . PRO A 1 178 ? 2.127 -1.162 13.380 1.00 96.38 178 PRO A N 1
ATOM 1477 C CA . PRO A 1 178 ? 3.341 -1.944 13.635 1.00 96.38 178 PRO A CA 1
ATOM 1478 C C . PRO A 1 178 ? 4.565 -1.103 13.995 1.00 96.38 178 PRO A C 1
ATOM 1480 O O . PRO A 1 178 ? 5.361 -1.493 14.853 1.00 96.38 178 PRO A O 1
ATOM 1483 N N . SER A 1 179 ? 4.744 0.038 13.330 1.00 93.75 179 SER A N 1
ATOM 1484 C CA . SER A 1 179 ? 5.880 0.927 13.553 1.00 93.75 179 SER A CA 1
ATOM 1485 C C . SER A 1 179 ? 5.505 2.387 13.334 1.00 93.75 179 SER A C 1
ATOM 1487 O O . SER A 1 179 ? 4.526 2.687 12.664 1.00 93.75 179 SER A O 1
ATOM 1489 N N . GLY A 1 180 ? 6.291 3.302 13.900 1.00 92.00 180 GLY A N 1
ATOM 1490 C CA . GLY A 1 180 ? 6.151 4.748 13.727 1.00 92.00 180 GLY A CA 1
ATOM 1491 C C . GLY A 1 180 ? 7.523 5.372 13.525 1.00 92.00 180 GLY A C 1
ATOM 1492 O O . GLY A 1 180 ? 8.030 6.076 14.394 1.00 92.00 180 GLY A O 1
ATOM 1493 N N . GLU A 1 181 ? 8.172 5.034 12.410 1.00 92.50 181 GLU A N 1
ATOM 1494 C CA . GLU A 1 181 ? 9.592 5.337 12.175 1.00 92.50 181 GLU A CA 1
ATOM 1495 C C . GLU A 1 181 ? 9.887 6.842 12.013 1.00 92.50 181 GLU A C 1
ATOM 1497 O O . GLU A 1 181 ? 11.055 7.227 12.064 1.00 92.50 181 GLU A O 1
ATOM 1502 N N . ARG A 1 182 ? 8.856 7.693 11.846 1.00 91.62 182 ARG A N 1
ATOM 1503 C CA . ARG A 1 182 ? 8.864 9.169 11.675 1.00 91.62 182 ARG A CA 1
ATOM 1504 C C . ARG A 1 182 ? 9.630 9.703 10.465 1.00 91.62 182 ARG A C 1
ATOM 1506 O O . ARG A 1 182 ? 9.234 10.705 9.876 1.00 91.62 182 ARG A O 1
ATOM 1513 N N . VAL A 1 183 ? 10.712 9.041 10.080 1.00 91.25 183 VAL A N 1
ATOM 1514 C CA . VAL A 1 183 ? 11.629 9.424 9.016 1.00 91.25 183 VAL A CA 1
ATOM 1515 C C . VAL A 1 183 ? 11.932 8.198 8.167 1.00 91.25 183 VAL A C 1
ATOM 1517 O O . VAL A 1 183 ? 12.221 7.117 8.677 1.00 91.25 183 VAL A O 1
ATOM 1520 N N . GLN A 1 184 ? 11.902 8.386 6.851 1.00 91.31 184 GLN A N 1
ATOM 1521 C CA . GLN A 1 184 ? 12.274 7.353 5.894 1.00 91.31 184 GLN A CA 1
ATOM 1522 C C . GLN A 1 184 ? 13.799 7.157 5.870 1.00 91.31 184 GLN A C 1
ATOM 1524 O O . GLN A 1 184 ? 14.544 8.099 5.601 1.00 91.31 184 GLN A O 1
ATOM 1529 N N . GLN A 1 185 ? 14.260 5.923 6.080 1.00 92.81 185 GLN A N 1
ATOM 1530 C CA . GLN A 1 185 ? 15.681 5.554 6.140 1.00 92.81 185 GLN A CA 1
ATOM 1531 C C . GLN A 1 185 ? 16.023 4.496 5.083 1.00 92.81 185 GLN A C 1
ATOM 1533 O O . GLN A 1 185 ? 16.419 3.375 5.393 1.00 92.81 185 GLN A O 1
ATOM 1538 N N . THR A 1 186 ? 15.859 4.851 3.808 1.00 88.62 186 THR A N 1
ATOM 1539 C CA . THR A 1 186 ? 16.133 3.936 2.684 1.00 88.62 186 THR A CA 1
ATOM 1540 C C . THR A 1 186 ? 17.573 3.411 2.737 1.00 88.62 186 THR A C 1
ATOM 1542 O O . THR A 1 186 ? 18.496 4.195 2.967 1.00 88.62 186 THR A O 1
ATOM 1545 N N . LYS A 1 187 ? 17.782 2.120 2.432 1.00 91.06 187 LYS A N 1
ATOM 1546 C CA . LYS A 1 187 ? 19.072 1.395 2.514 1.00 91.06 187 LYS A CA 1
ATOM 1547 C C . LYS A 1 187 ? 19.498 1.024 3.935 1.00 91.06 187 LYS A C 1
ATOM 1549 O O . LYS A 1 187 ? 20.591 0.483 4.118 1.00 91.06 187 LYS A O 1
ATOM 1554 N N . ASN A 1 188 ? 18.659 1.271 4.936 1.00 96.50 188 ASN A N 1
ATOM 1555 C CA . ASN A 1 188 ? 18.817 0.655 6.242 1.00 96.50 188 ASN A CA 1
ATOM 1556 C C . ASN A 1 188 ? 18.089 -0.693 6.230 1.00 96.50 188 ASN A C 1
ATOM 1558 O O . ASN A 1 188 ? 16.864 -0.744 6.187 1.00 96.50 188 ASN A O 1
ATOM 1562 N N . LYS A 1 189 ? 18.855 -1.789 6.310 1.00 95.25 189 LYS A N 1
ATOM 1563 C CA . LYS A 1 189 ? 18.324 -3.157 6.226 1.00 95.25 189 LYS A CA 1
ATOM 1564 C C . LYS A 1 189 ? 17.141 -3.396 7.167 1.00 95.25 189 LYS A C 1
ATOM 1566 O O . LYS A 1 189 ? 16.158 -3.990 6.743 1.00 95.25 189 LYS A O 1
ATOM 1571 N N . LEU A 1 190 ? 17.235 -2.975 8.430 1.00 95.38 190 LEU A N 1
ATOM 1572 C CA . LEU A 1 190 ? 16.175 -3.229 9.407 1.00 95.38 190 LEU A CA 1
ATOM 1573 C C . LEU A 1 190 ? 14.929 -2.385 9.112 1.00 95.38 190 LEU A C 1
ATOM 1575 O O . LEU A 1 190 ? 13.818 -2.898 9.204 1.00 95.38 190 LEU A O 1
ATOM 1579 N N . HIS A 1 191 ? 15.117 -1.121 8.731 1.00 95.94 191 HIS A N 1
ATOM 1580 C CA . HIS A 1 191 ? 14.023 -0.226 8.346 1.00 95.94 191 HIS A CA 1
ATOM 1581 C C . HIS A 1 191 ? 13.284 -0.749 7.107 1.00 95.94 191 HIS A C 1
ATOM 1583 O O . HIS A 1 191 ? 12.065 -0.890 7.124 1.00 95.94 191 HIS A O 1
ATOM 1589 N N . ASP A 1 192 ? 14.029 -1.140 6.070 1.00 97.06 192 ASP A N 1
ATOM 1590 C CA . ASP A 1 192 ? 13.470 -1.685 4.831 1.00 97.06 192 ASP A CA 1
ATOM 1591 C C . ASP A 1 192 ? 12.743 -3.024 5.083 1.00 97.06 192 ASP A C 1
ATOM 1593 O O . ASP A 1 192 ? 11.715 -3.304 4.470 1.00 97.06 192 ASP A O 1
ATOM 1597 N N . GLN A 1 193 ? 13.229 -3.846 6.024 1.00 97.19 193 GLN A N 1
ATOM 1598 C CA . GLN A 1 193 ? 12.558 -5.085 6.436 1.00 97.19 193 GLN A CA 1
ATOM 1599 C C . GLN A 1 193 ? 11.230 -4.835 7.156 1.00 97.19 193 GLN A C 1
ATOM 1601 O O . GLN A 1 193 ? 10.275 -5.565 6.896 1.00 97.19 193 GLN A O 1
ATOM 1606 N N . LYS A 1 194 ? 11.152 -3.821 8.029 1.00 97.44 194 LYS A N 1
ATOM 1607 C CA . LYS A 1 194 ? 9.887 -3.418 8.664 1.00 97.44 194 LYS A CA 1
ATOM 1608 C C . LYS A 1 194 ? 8.905 -2.873 7.632 1.00 97.44 194 LYS A C 1
ATOM 1610 O O . LYS A 1 194 ? 7.769 -3.319 7.600 1.00 97.44 194 LYS A O 1
ATOM 1615 N N . ALA A 1 195 ? 9.363 -1.990 6.742 1.00 97.62 195 ALA A N 1
ATOM 1616 C CA . ALA A 1 195 ? 8.531 -1.453 5.669 1.00 97.62 195 ALA A CA 1
ATOM 1617 C C . ALA A 1 195 ? 7.987 -2.568 4.759 1.00 97.62 195 ALA A C 1
ATOM 1619 O O . ALA A 1 195 ? 6.811 -2.562 4.413 1.00 97.62 195 ALA A O 1
ATOM 1620 N N . LEU A 1 196 ? 8.812 -3.565 4.413 1.00 97.94 196 LEU A N 1
ATOM 1621 C CA . LEU A 1 196 ? 8.347 -4.728 3.657 1.00 97.94 196 LEU A CA 1
ATOM 1622 C C . LEU A 1 196 ? 7.347 -5.575 4.454 1.00 97.94 196 LEU A C 1
ATOM 1624 O O . LEU A 1 196 ? 6.401 -6.079 3.863 1.00 97.94 196 LEU A O 1
ATOM 1628 N N . ALA A 1 197 ? 7.540 -5.729 5.766 1.00 98.31 197 ALA A N 1
ATOM 1629 C CA . ALA A 1 197 ? 6.595 -6.438 6.626 1.00 98.31 197 ALA A CA 1
ATOM 1630 C C . ALA A 1 197 ? 5.252 -5.705 6.778 1.00 98.31 197 ALA A C 1
ATOM 1632 O O . ALA A 1 197 ? 4.253 -6.364 6.994 1.00 98.31 197 ALA A O 1
ATOM 1633 N N . GLU A 1 198 ? 5.218 -4.376 6.669 1.00 98.19 198 GLU A N 1
ATOM 1634 C CA . GLU A 1 198 ? 3.973 -3.590 6.677 1.00 98.19 198 GLU A CA 1
ATOM 1635 C C . GLU A 1 198 ? 3.225 -3.628 5.337 1.00 98.19 198 GLU A C 1
ATOM 1637 O O . GLU A 1 198 ? 2.013 -3.448 5.303 1.00 98.19 198 GLU A O 1
ATOM 1642 N N . ILE A 1 199 ? 3.943 -3.840 4.228 1.00 97.88 199 ILE A N 1
ATOM 1643 C CA . ILE A 1 199 ? 3.353 -4.016 2.890 1.00 97.88 199 ILE A CA 1
ATOM 1644 C C . ILE A 1 199 ? 2.685 -5.397 2.744 1.00 97.88 199 ILE A C 1
ATOM 1646 O O . ILE A 1 199 ? 1.779 -5.542 1.922 1.00 97.88 199 ILE A O 1
ATOM 1650 N N . TYR A 1 200 ? 3.171 -6.396 3.487 1.00 96.88 200 TYR A N 1
ATOM 1651 C CA . TYR A 1 200 ? 2.701 -7.786 3.476 1.00 96.88 200 TYR A CA 1
ATOM 1652 C C . TYR A 1 200 ? 1.576 -8.031 4.479 1.00 96.88 200 TYR A C 1
ATOM 1654 O O . TYR A 1 200 ? 0.619 -8.734 4.087 1.00 96.88 200 TYR A O 1
#

Organism: Noccaea caerulescens (NCBI:txid107243)

pLDDT: mean 92.46, std 9.5, range [52.75, 98.69]

Secondary structure (DSSP, 8-state):
--HHHHGGGSHHHHHHHTT-S-------S--HHHHTTSHHHHHHHHHH-SSGGGHHHHHHHHH----HHHHHHHHHHIIIIITT-SEEEEEEE----SS-S--HHHHHHHHHHHHHTTSSPPBPPHHHHHHHTT---S-PPEEEEEEEES-THHHHHHHHHHHHS-BTT--EEEEE-S---SS--TT-HHHHHHHHHHH-

Sequence (200 aa):
SRDEDKMFFCQRDQSLIDKVPWLIIKPNVYFVPSLWLNPTFYAVLIKLFPQKETVFHHLARYLFHPTNQVWGMVTRYYHAHLSKAEETLGIQIRVFDKNPGYFQHVMDQVVSCTQREKLLPELATQEEEEEAKFNISESAKLKAVLVTSLYPEYSENLKNMFWERPSSTGEIVEVSQPSGERVQQTKNKLHDQKALAEIY

Foldseek 3Di:
DVVVVVCCLEQVVVVVVVPDPDDDDDDPDDCLVSVCVYPVSVVVQCVVPVPNVCPCVVVVVVPDDADPVLVVLLVVCCVVFPVPAPAEAEAEDDDDDPDQDDDVVSLVVVVCVCPVVVVDFDFADPVLQVVVVVDPDDPAGEYEYEYEDLACVSQVVVQVRCVVTPGNRSHRYHGDYSDNNSDDDPPPPVSVSVVVSSVD